Protein AF-A0A7S4UKZ4-F1 (afdb_monomer_lite)

pLDDT: mean 74.47, std 23.02, range [38.25, 98.19]

Sequence (224 aa):
REREKEKEKDREREREGEKKEAERKDRERDRDREREGEKKEAERKDKDRDREGEKERKPRSRSRSRARGRLRLASSSSSSSSSSGRMGKVPTTRILSAVPSQAIVPTAPAATAAAATTTAPGPMPLALPAGGTAGGTIAGTGLPPLGMADARFLEAMKSGDPVSIFCAQHGADYSAEQALRALPVELQCRVLNEGPLRAVNPSAVLMSRIRKVRQVQPGMFYLG

Foldseek 3Di:
DVVVVVVVVVVVVVVVVVVVVVVVVVVVVVVVVVVVVVVVVVVVVVVVVVVVVVVVPPDPPDDDDPDDDDDDDDDDDDDDDDDPDDDDDDDDDDDPDDDDDDDDDDDDDDDDDDDDDDDDDDDDDDDDDDDDDDDDDCPDPDPPPPDDPDVQCVVLVVVVDPLSNLCSVQVADPVLSVLLVPDDPVLNVVLPVVDHQPDPHSNVVSVVSSVVSVVVPPDPPDDD

Radius of gyration: 34.98 Å; chains: 1; bounding box: 77×87×87 Å

Secondary structure (DSSP, 8-state):
-HHHHHHHHHHHHHHHHHHHHHHHHHHHHHHHHHHHHHHHHHHHHHHHHHHHHHHHT--------------------------------------------------------------PPPPPP-------------------------HHHHHHHHHT-HHHHHHHHHT--HHHHHHHHTS-HHHHHHHHHT----SS-HHHHHHHHHHHHHHT--SSS---

Structure (mmCIF, N/CA/C/O backbone):
data_AF-A0A7S4UKZ4-F1
#
_entry.id   AF-A0A7S4UKZ4-F1
#
loop_
_atom_site.group_PDB
_atom_site.id
_atom_site.type_symbol
_atom_site.label_atom_id
_atom_site.label_alt_id
_atom_site.label_comp_id
_atom_site.label_asym_id
_atom_site.label_entity_id
_atom_site.label_seq_id
_atom_site.pdbx_PDB_ins_code
_atom_site.Cartn_x
_atom_site.Cartn_y
_atom_site.Cartn_z
_atom_site.occupancy
_atom_site.B_iso_or_equiv
_atom_site.auth_seq_id
_atom_site.auth_comp_id
_atom_site.auth_asym_id
_atom_site.auth_atom_id
_atom_site.pdbx_PDB_model_num
ATOM 1 N N . ARG A 1 1 ? -18.318 -10.120 52.531 1.00 90.75 1 ARG A N 1
ATOM 2 C CA . ARG A 1 1 ? -19.138 -10.699 51.442 1.00 90.75 1 ARG A CA 1
ATOM 3 C C . ARG A 1 1 ? -19.126 -9.847 50.171 1.00 90.75 1 ARG A C 1
ATOM 5 O O . ARG A 1 1 ? -18.503 -10.291 49.222 1.00 90.75 1 ARG A O 1
ATOM 12 N N . GLU A 1 2 ? -19.717 -8.646 50.096 1.00 92.19 2 GLU A N 1
ATOM 13 C CA . GLU A 1 2 ? -19.691 -7.860 48.832 1.00 92.19 2 GLU A CA 1
ATOM 14 C C . GLU A 1 2 ? -18.278 -7.438 48.404 1.00 92.19 2 GLU A C 1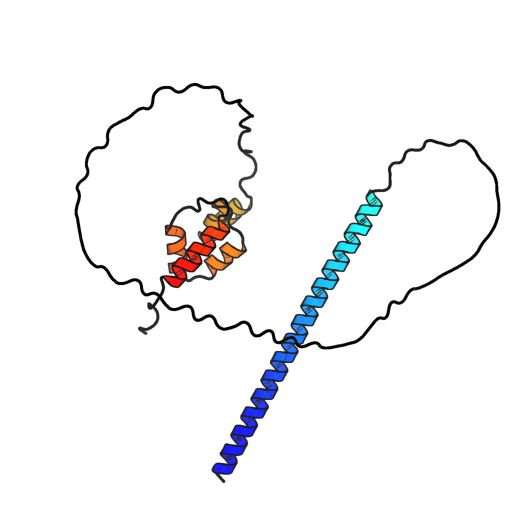
ATOM 16 O O . GLU A 1 2 ? -17.863 -7.714 47.284 1.00 92.19 2 GLU A O 1
ATOM 21 N N . ARG A 1 3 ? -17.481 -6.913 49.341 1.00 93.19 3 ARG A N 1
ATOM 22 C CA . ARG A 1 3 ? -16.074 -6.545 49.100 1.00 93.19 3 ARG A CA 1
ATOM 23 C C . ARG A 1 3 ? -15.172 -7.723 48.696 1.00 93.19 3 ARG A C 1
ATOM 25 O O . ARG A 1 3 ? -14.107 -7.521 48.126 1.00 93.19 3 ARG A O 1
ATOM 32 N N . GLU A 1 4 ? -15.562 -8.955 49.022 1.00 96.31 4 GLU A N 1
ATOM 33 C CA . GLU A 1 4 ? -14.830 -10.159 48.600 1.00 96.31 4 GLU A CA 1
ATOM 34 C C . GLU A 1 4 ? -15.197 -10.548 47.169 1.00 96.31 4 GLU A C 1
ATOM 36 O O . GLU A 1 4 ? -14.299 -10.834 46.384 1.00 96.31 4 GLU A O 1
ATOM 41 N N . LYS A 1 5 ? -16.487 -10.463 46.809 1.00 97.38 5 LYS A N 1
ATOM 42 C CA . LYS A 1 5 ? -16.955 -10.684 45.433 1.00 97.38 5 LYS A CA 1
ATOM 43 C C . LYS A 1 5 ? -16.330 -9.698 44.447 1.00 97.38 5 LYS A C 1
ATOM 45 O O . LYS A 1 5 ? -15.975 -10.081 43.339 1.00 97.38 5 LYS A O 1
ATOM 50 N N . GLU A 1 6 ? -16.172 -8.438 44.846 1.00 96.75 6 GLU A N 1
ATOM 51 C CA . GLU A 1 6 ? -15.524 -7.422 44.009 1.00 96.75 6 GLU A CA 1
ATOM 52 C C . GLU A 1 6 ? -14.042 -7.747 43.763 1.00 96.75 6 GLU A C 1
ATOM 54 O O . GLU A 1 6 ? -13.599 -7.790 42.617 1.00 96.75 6 GLU A O 1
ATOM 59 N N . LYS A 1 7 ? -13.300 -8.107 44.819 1.00 97.94 7 LYS A N 1
ATOM 60 C CA . LYS A 1 7 ? -11.898 -8.542 44.697 1.00 97.94 7 LYS A CA 1
ATOM 61 C C . LYS A 1 7 ? -11.732 -9.791 43.832 1.00 97.94 7 LYS A C 1
ATOM 63 O O . LYS A 1 7 ? -10.719 -9.933 43.154 1.00 97.94 7 LYS A O 1
ATOM 68 N N . GLU A 1 8 ? -12.680 -10.720 43.889 1.00 97.69 8 GLU A N 1
ATOM 69 C CA . GLU A 1 8 ? -12.662 -11.922 43.055 1.00 97.69 8 GLU A CA 1
ATOM 70 C C . GLU A 1 8 ? -12.880 -11.583 41.576 1.00 97.69 8 GLU A C 1
ATOM 72 O O . GLU A 1 8 ? -12.119 -12.045 40.726 1.00 97.69 8 GLU A O 1
ATOM 77 N N . LYS A 1 9 ? -13.835 -10.694 41.282 1.00 97.94 9 LYS A N 1
ATOM 78 C CA . LYS A 1 9 ? -14.111 -10.211 39.925 1.00 97.94 9 LYS A CA 1
ATOM 79 C C . LYS A 1 9 ? -12.919 -9.478 39.306 1.00 97.94 9 LYS A C 1
ATOM 81 O O . LYS A 1 9 ? -12.643 -9.648 38.120 1.00 97.94 9 LYS A O 1
ATOM 86 N N . ASP A 1 10 ? -12.194 -8.687 40.092 1.00 97.25 10 ASP A N 1
ATOM 87 C CA . ASP A 1 10 ? -10.993 -8.003 39.602 1.00 97.25 10 ASP A CA 1
ATOM 88 C C . ASP A 1 10 ? -9.864 -8.988 39.272 1.00 97.25 10 ASP A C 1
ATOM 90 O O . ASP A 1 10 ? -9.244 -8.878 38.215 1.00 97.25 10 ASP A O 1
ATOM 94 N N . ARG A 1 11 ? -9.660 -10.021 40.102 1.00 97.56 11 ARG A N 1
ATOM 95 C CA . ARG A 1 11 ? -8.701 -11.101 39.804 1.00 97.56 11 ARG A CA 1
ATOM 96 C C . ARG A 1 11 ? -9.080 -11.892 38.554 1.00 97.56 11 ARG A C 1
ATOM 98 O O . ARG A 1 11 ? -8.205 -12.346 37.822 1.00 97.56 11 ARG A O 1
ATOM 105 N N . GLU A 1 12 ? -10.372 -12.096 38.312 1.00 98.12 12 GLU A N 1
ATOM 106 C CA . GLU A 1 12 ? -10.855 -12.770 37.105 1.00 98.12 12 GLU A CA 1
ATOM 107 C C . GLU A 1 12 ? -10.553 -11.948 35.846 1.00 98.12 12 GLU A C 1
ATOM 109 O O . GLU A 1 12 ? -10.019 -12.486 34.876 1.00 98.12 12 GLU A O 1
ATOM 114 N N . ARG A 1 13 ? -10.797 -10.631 35.890 1.00 97.31 13 ARG A N 1
ATOM 115 C CA . ARG A 1 13 ? -10.452 -9.709 34.796 1.00 97.31 13 ARG A CA 1
ATOM 116 C C . ARG A 1 13 ? -8.955 -9.686 34.503 1.00 97.31 13 ARG A C 1
ATOM 118 O O . ARG A 1 13 ? -8.574 -9.653 33.336 1.00 97.31 13 ARG A O 1
ATOM 125 N N . GLU A 1 14 ? -8.119 -9.721 35.538 1.00 97.94 14 GLU A N 1
ATOM 126 C CA . GLU A 1 14 ? -6.661 -9.769 35.393 1.00 97.94 14 GLU A CA 1
ATOM 127 C C . GLU A 1 14 ? -6.218 -11.054 34.674 1.00 97.94 14 GLU A C 1
ATOM 129 O O . GLU A 1 14 ? -5.530 -10.983 33.656 1.00 97.94 14 GLU A O 1
ATOM 134 N N . ARG A 1 15 ? -6.725 -12.221 35.101 1.00 97.62 15 ARG A N 1
ATOM 135 C CA . ARG A 1 15 ? -6.461 -13.511 34.433 1.00 97.62 15 ARG A CA 1
ATOM 136 C C . ARG A 1 15 ? -6.943 -13.537 32.983 1.00 97.62 15 ARG A C 1
ATOM 138 O O . ARG A 1 15 ? -6.285 -14.117 32.119 1.00 97.62 15 ARG A O 1
ATOM 145 N N . GLU A 1 16 ? -8.099 -12.940 32.699 1.00 97.75 16 GLU A N 1
ATOM 146 C CA . GLU A 1 16 ? -8.616 -12.842 31.332 1.00 97.75 16 GLU A CA 1
ATOM 147 C C . GLU A 1 16 ? -7.730 -11.935 30.462 1.00 97.75 16 GLU A C 1
ATOM 149 O O . GLU A 1 16 ? -7.466 -12.258 29.300 1.00 97.75 16 GLU A O 1
ATOM 154 N N . GLY A 1 17 ? -7.229 -10.834 31.032 1.00 97.00 17 GLY A N 1
ATOM 155 C CA . GLY A 1 17 ? -6.265 -9.939 30.396 1.00 97.00 17 GLY A CA 1
ATOM 156 C C . GLY A 1 17 ? -4.967 -10.656 30.030 1.00 97.00 17 GLY A C 1
ATOM 157 O O . GLY A 1 17 ? -4.569 -10.637 28.864 1.00 97.00 17 GLY A O 1
ATOM 158 N N . GLU A 1 18 ? -4.367 -11.369 30.985 1.00 98.06 18 GLU A N 1
ATOM 159 C CA . GLU A 1 18 ? -3.149 -12.159 30.765 1.00 98.06 18 GLU A CA 1
ATOM 160 C C . GLU A 1 18 ? -3.348 -13.237 29.691 1.00 98.06 18 GLU A C 1
ATOM 162 O O . GLU A 1 18 ? -2.502 -13.416 28.812 1.00 98.06 18 GLU A O 1
ATOM 167 N N . LYS A 1 19 ? -4.495 -13.932 29.704 1.00 97.81 19 LYS A N 1
ATOM 168 C CA . LYS A 1 19 ? -4.824 -14.946 28.692 1.00 97.81 19 LYS A CA 1
ATOM 169 C C . LYS A 1 19 ? -4.918 -14.340 27.290 1.00 97.81 19 LYS A C 1
ATOM 171 O O . LYS A 1 19 ? -4.373 -14.909 26.344 1.00 97.81 19 LYS A O 1
ATOM 176 N N . LYS A 1 20 ? -5.579 -13.186 27.148 1.00 97.62 20 LYS A N 1
ATOM 177 C CA . LYS A 1 20 ? -5.687 -12.470 25.864 1.00 97.62 20 LYS A CA 1
ATOM 178 C C . LYS A 1 20 ? -4.330 -11.967 25.376 1.00 97.62 20 LYS A C 1
ATOM 180 O O . LYS A 1 20 ? -4.048 -12.032 24.179 1.00 97.62 20 LYS A O 1
ATOM 185 N N . GLU A 1 21 ? -3.480 -11.484 26.278 1.00 98.00 21 GLU A N 1
ATOM 186 C CA . GLU A 1 21 ? -2.122 -11.058 25.936 1.00 98.00 21 GLU A CA 1
ATOM 187 C C . GLU A 1 21 ? -1.260 -12.239 25.469 1.00 98.00 21 GLU A C 1
ATOM 189 O O . GLU A 1 21 ? -0.584 -12.143 24.441 1.00 98.00 21 GLU A O 1
ATOM 194 N N . ALA A 1 22 ? -1.338 -13.378 26.163 1.00 97.50 22 ALA A N 1
ATOM 195 C CA . ALA A 1 22 ? -0.650 -14.602 25.768 1.00 97.50 22 ALA A CA 1
ATOM 196 C C . ALA A 1 22 ? -1.096 -15.086 24.378 1.00 97.50 22 ALA A C 1
ATOM 198 O O . ALA A 1 22 ? -0.251 -15.397 23.540 1.00 97.50 22 ALA A O 1
ATOM 199 N N . GLU A 1 23 ? -2.402 -15.075 24.099 1.00 97.94 23 GLU A N 1
ATOM 200 C CA . GLU A 1 23 ? -2.951 -15.440 22.789 1.00 97.94 23 GLU A CA 1
ATOM 201 C C . GLU A 1 23 ? -2.481 -14.486 21.681 1.00 97.94 23 GLU A C 1
ATOM 203 O O . GLU A 1 23 ? -2.087 -14.922 20.597 1.00 97.94 23 GLU A O 1
ATOM 208 N N . ARG A 1 24 ? -2.461 -13.172 21.946 1.00 96.38 24 ARG A N 1
ATOM 209 C CA . ARG A 1 24 ? -1.940 -12.180 20.995 1.00 96.38 24 ARG A CA 1
ATOM 210 C C . ARG A 1 24 ? -0.470 -12.441 20.666 1.00 96.38 24 ARG A C 1
ATOM 212 O O . ARG A 1 24 ? -0.092 -12.364 19.498 1.00 96.38 24 ARG A O 1
ATOM 219 N N . LYS A 1 25 ? 0.337 -12.753 21.680 1.00 97.88 25 LYS A N 1
ATOM 220 C CA . LYS A 1 25 ? 1.767 -13.038 21.534 1.00 97.88 25 LYS A CA 1
ATOM 221 C C . LYS A 1 25 ? 2.027 -14.328 20.760 1.00 97.88 25 LYS A C 1
ATOM 223 O O . LYS A 1 25 ? 2.991 -14.397 20.002 1.00 97.88 25 LYS A O 1
ATOM 228 N N . ASP A 1 26 ? 1.185 -15.342 20.933 1.00 96.69 26 ASP A N 1
ATOM 229 C CA . ASP A 1 26 ? 1.304 -16.592 20.182 1.00 96.69 26 ASP A CA 1
ATOM 230 C C . ASP A 1 26 ? 0.976 -16.383 18.697 1.00 96.69 26 ASP A C 1
ATOM 232 O O . ASP A 1 26 ? 1.779 -16.723 17.830 1.00 96.69 26 ASP A O 1
ATOM 236 N N . ARG A 1 27 ? -0.110 -15.654 18.403 1.00 96.88 27 ARG A N 1
ATOM 237 C CA . ARG A 1 27 ? -0.452 -15.246 17.028 1.00 96.88 27 ARG A CA 1
ATOM 238 C C . ARG A 1 27 ? 0.648 -14.414 16.362 1.00 96.88 27 ARG A C 1
ATOM 240 O O . ARG A 1 27 ? 0.834 -14.496 15.152 1.00 96.88 27 ARG A O 1
ATOM 247 N N . GLU A 1 28 ? 1.352 -13.575 17.119 1.00 96.38 28 GLU A N 1
ATOM 248 C CA . GLU A 1 28 ? 2.490 -12.803 16.606 1.00 96.38 28 GLU A CA 1
ATOM 249 C C . GLU A 1 28 ? 3.670 -13.713 16.238 1.00 96.38 28 GLU A C 1
ATOM 251 O O . GLU A 1 28 ? 4.213 -13.589 15.141 1.00 96.38 28 GLU A O 1
ATOM 256 N N . ARG A 1 29 ? 3.994 -14.699 17.086 1.00 97.25 29 ARG A N 1
ATOM 257 C CA . ARG A 1 29 ? 5.027 -15.706 16.786 1.00 97.25 29 ARG A CA 1
ATOM 258 C C . ARG A 1 29 ? 4.701 -16.530 15.545 1.00 97.25 29 ARG A C 1
ATOM 260 O O . ARG A 1 29 ? 5.617 -16.867 14.801 1.00 97.25 29 ARG A O 1
ATOM 267 N N . ASP A 1 30 ? 3.433 -16.864 15.322 1.00 94.88 30 ASP A N 1
ATOM 268 C CA . ASP A 1 30 ? 3.018 -17.597 14.122 1.00 94.88 30 ASP A CA 1
ATOM 269 C C . ASP A 1 30 ? 3.240 -16.782 12.847 1.00 94.88 30 ASP A C 1
ATOM 271 O O . ASP A 1 30 ? 3.844 -17.283 11.899 1.00 94.88 30 ASP A O 1
ATOM 275 N N . ARG A 1 31 ? 2.877 -15.495 12.852 1.00 94.81 31 ARG A N 1
ATOM 276 C CA . ARG A 1 31 ? 3.146 -14.593 11.717 1.00 94.81 31 ARG A CA 1
ATOM 277 C C . ARG A 1 31 ? 4.638 -14.435 11.436 1.00 94.81 31 ARG A C 1
ATOM 279 O O . ARG A 1 31 ? 5.044 -14.364 10.277 1.00 94.81 31 ARG A O 1
ATOM 286 N N . ASP A 1 32 ? 5.464 -14.386 12.480 1.00 94.12 32 ASP A N 1
ATOM 287 C CA . ASP A 1 32 ? 6.918 -14.322 12.318 1.00 94.12 32 ASP A CA 1
ATOM 288 C C . ASP A 1 32 ? 7.470 -15.607 11.681 1.00 94.12 32 ASP A C 1
ATOM 290 O O . ASP A 1 32 ? 8.315 -15.535 10.785 1.00 94.12 32 ASP A O 1
ATOM 294 N N . ARG A 1 33 ? 6.956 -16.783 12.074 1.00 97.38 33 ARG A N 1
ATOM 295 C CA . ARG A 1 33 ? 7.315 -18.069 11.447 1.00 97.38 33 ARG A CA 1
ATOM 296 C C . ARG A 1 33 ? 6.918 -18.115 9.973 1.00 97.38 33 ARG A C 1
ATOM 298 O O . ARG A 1 33 ? 7.715 -18.587 9.164 1.00 97.38 33 ARG A O 1
ATOM 305 N N . GLU A 1 34 ? 5.732 -17.621 9.622 1.00 96.75 34 GLU A N 1
ATOM 306 C CA . GLU A 1 34 ? 5.274 -17.534 8.228 1.00 96.75 34 GLU A CA 1
ATOM 307 C C . GLU A 1 34 ? 6.201 -16.639 7.398 1.00 96.75 34 GLU A C 1
ATOM 309 O O . GLU A 1 34 ? 6.725 -17.079 6.374 1.00 96.75 34 GLU A O 1
ATOM 314 N N . ARG A 1 35 ? 6.513 -15.432 7.890 1.00 96.31 35 ARG A N 1
ATOM 315 C CA . ARG A 1 35 ? 7.427 -14.497 7.214 1.00 96.31 35 ARG A CA 1
ATOM 316 C C . ARG A 1 35 ? 8.829 -15.088 7.025 1.00 96.31 35 ARG A C 1
ATOM 318 O O . ARG A 1 35 ? 9.452 -14.894 5.979 1.00 96.31 35 ARG A O 1
ATOM 325 N N . GLU A 1 36 ? 9.353 -15.804 8.020 1.00 97.19 36 GLU A N 1
ATOM 326 C CA . GLU A 1 36 ? 10.627 -16.519 7.877 1.00 97.19 36 GLU A CA 1
ATOM 327 C C . GLU A 1 36 ? 10.552 -17.666 6.860 1.00 97.19 36 GLU A C 1
ATOM 329 O O . GLU A 1 36 ? 11.528 -17.911 6.145 1.00 97.19 36 GLU A O 1
ATOM 334 N N . GLY A 1 37 ? 9.419 -18.370 6.800 1.00 96.94 37 GLY A N 1
ATOM 335 C CA . GLY A 1 37 ? 9.150 -19.422 5.822 1.00 96.94 37 GLY A CA 1
ATOM 336 C C . GLY A 1 37 ? 9.184 -18.888 4.392 1.00 96.94 37 GLY A C 1
ATOM 337 O O . GLY A 1 37 ? 9.953 -19.394 3.573 1.00 96.94 37 GLY A O 1
ATOM 338 N N . GLU A 1 38 ? 8.446 -17.810 4.126 1.00 97.12 38 GLU A N 1
ATOM 339 C CA . GLU A 1 38 ? 8.417 -17.134 2.823 1.00 97.12 38 GLU A CA 1
ATOM 340 C C . GLU A 1 38 ? 9.807 -16.642 2.405 1.00 97.12 38 GLU A C 1
ATOM 342 O O . GLU A 1 38 ? 10.238 -16.858 1.270 1.00 97.12 38 GLU A O 1
ATOM 347 N N . LYS A 1 39 ? 10.561 -16.038 3.335 1.00 97.06 39 LYS A N 1
ATOM 348 C CA . LYS A 1 39 ? 11.931 -15.579 3.069 1.00 97.06 39 LYS A CA 1
ATOM 349 C C . LYS A 1 39 ? 12.854 -16.734 2.673 1.00 97.06 39 LYS A C 1
ATOM 351 O O . LYS A 1 39 ? 13.635 -16.601 1.732 1.00 97.06 39 LYS A O 1
ATOM 356 N N . LYS A 1 40 ? 12.767 -17.870 3.372 1.00 97.44 40 LYS A N 1
ATOM 357 C CA . LYS A 1 40 ? 13.552 -19.073 3.050 1.00 97.44 40 LYS A CA 1
ATOM 358 C C . LYS A 1 40 ? 13.142 -19.678 1.708 1.00 97.44 40 LYS A C 1
ATOM 360 O O . LYS A 1 40 ? 14.002 -20.189 0.996 1.00 97.44 40 LYS A O 1
ATOM 365 N N . GLU A 1 41 ? 11.859 -19.638 1.355 1.00 97.88 41 GLU A N 1
ATOM 366 C CA . GLU A 1 41 ? 11.381 -20.104 0.050 1.00 97.88 41 GLU A CA 1
ATOM 367 C C . GLU A 1 41 ? 11.894 -19.216 -1.090 1.00 97.88 41 GLU A C 1
ATOM 369 O O . GLU A 1 41 ? 12.377 -19.737 -2.096 1.00 97.88 41 GLU A O 1
ATOM 374 N N . ALA A 1 42 ? 11.861 -17.892 -0.916 1.00 95.56 42 ALA A N 1
ATOM 375 C CA . ALA A 1 42 ? 12.429 -16.950 -1.876 1.00 95.56 42 ALA A CA 1
ATOM 376 C C . ALA A 1 42 ? 13.933 -17.199 -2.088 1.00 95.56 42 ALA A C 1
ATOM 378 O O . ALA A 1 42 ? 14.379 -17.331 -3.225 1.00 95.56 42 ALA A O 1
ATOM 379 N N . GLU A 1 43 ? 14.696 -17.385 -1.005 1.00 97.25 43 GLU A N 1
ATOM 380 C CA . GLU A 1 43 ? 16.131 -17.692 -1.087 1.00 97.25 43 GLU A CA 1
ATOM 381 C C . GLU A 1 43 ? 16.408 -19.025 -1.810 1.00 97.25 43 GLU A C 1
ATOM 383 O O . GLU A 1 43 ? 17.388 -19.146 -2.546 1.00 97.25 43 GLU A O 1
ATOM 388 N N . ARG A 1 44 ? 15.549 -20.040 -1.629 1.00 95.88 44 ARG A N 1
ATOM 389 C CA . ARG A 1 44 ? 15.647 -21.303 -2.382 1.00 95.88 44 ARG A CA 1
ATOM 390 C C . ARG A 1 44 ? 15.392 -21.088 -3.874 1.00 95.88 44 ARG A C 1
ATOM 392 O O . ARG A 1 44 ? 16.184 -21.567 -4.679 1.00 95.88 44 ARG A O 1
ATOM 399 N N . LYS A 1 45 ? 14.347 -20.334 -4.234 1.00 95.56 45 LYS A N 1
ATOM 400 C CA . LYS A 1 45 ? 14.018 -20.021 -5.636 1.00 95.56 45 LYS A CA 1
ATOM 401 C C . LYS A 1 45 ? 15.146 -19.270 -6.340 1.00 95.56 45 LYS A C 1
ATOM 403 O O . LYS A 1 45 ? 15.440 -19.571 -7.494 1.00 95.56 45 LYS A O 1
ATOM 408 N N . ASP A 1 46 ? 15.794 -18.331 -5.657 1.00 92.69 46 ASP A N 1
ATOM 409 C CA . ASP A 1 46 ? 16.923 -17.598 -6.236 1.00 92.69 46 ASP A CA 1
ATOM 410 C C . ASP A 1 46 ? 18.143 -18.509 -6.455 1.00 92.69 46 ASP A C 1
ATOM 412 O O . ASP A 1 46 ? 18.723 -18.499 -7.540 1.00 92.69 46 ASP A O 1
ATOM 416 N N . LYS A 1 47 ? 18.461 -19.398 -5.502 1.00 94.12 47 LYS A N 1
ATOM 417 C CA . LYS A 1 47 ? 19.525 -20.408 -5.682 1.00 94.12 47 LYS A CA 1
ATOM 418 C C . LYS A 1 47 ? 19.251 -21.366 -6.844 1.00 94.12 47 LYS A C 1
ATOM 420 O O . LYS A 1 47 ? 20.188 -21.778 -7.529 1.00 94.12 47 LYS A O 1
ATOM 425 N N . ASP A 1 48 ? 17.990 -21.730 -7.071 1.00 91.12 48 ASP A N 1
ATOM 426 C CA . ASP A 1 48 ? 17.612 -22.596 -8.191 1.00 91.12 48 ASP A CA 1
ATOM 427 C C . ASP A 1 48 ? 17.792 -21.885 -9.543 1.00 91.12 48 ASP A C 1
ATOM 429 O O . ASP A 1 48 ? 18.326 -22.488 -10.478 1.00 91.12 48 ASP A O 1
ATOM 433 N N . ARG A 1 49 ? 17.459 -20.588 -9.635 1.00 89.75 49 ARG A N 1
ATOM 434 C CA . ARG A 1 49 ? 17.708 -19.771 -10.840 1.00 89.75 49 ARG A CA 1
ATOM 435 C C . ARG A 1 49 ? 19.192 -19.678 -11.183 1.00 89.75 49 ARG A C 1
ATOM 437 O O . ARG A 1 49 ? 19.556 -19.849 -12.347 1.00 89.75 49 ARG A O 1
ATOM 444 N N . ASP A 1 50 ? 20.049 -19.462 -10.187 1.00 84.62 50 ASP A N 1
ATOM 445 C CA . ASP A 1 50 ? 21.501 -19.409 -10.398 1.00 84.62 50 ASP A CA 1
ATOM 446 C C . ASP A 1 50 ? 22.035 -20.744 -10.941 1.00 84.62 50 ASP A C 1
ATOM 448 O O . ASP A 1 50 ? 22.832 -20.782 -11.885 1.00 84.62 50 ASP A O 1
ATOM 452 N N . ARG A 1 51 ? 21.531 -21.865 -10.405 1.00 88.19 51 ARG A N 1
ATOM 453 C CA . ARG A 1 51 ? 21.918 -23.213 -10.840 1.00 88.19 51 ARG A CA 1
ATOM 454 C C . ARG A 1 51 ? 21.474 -23.532 -12.270 1.00 88.19 51 ARG A C 1
ATOM 456 O O . ARG A 1 51 ? 22.143 -24.310 -12.956 1.00 88.19 51 ARG A O 1
ATOM 463 N N . GLU A 1 52 ? 20.349 -22.986 -12.723 1.00 83.00 52 GLU A N 1
ATOM 464 C CA . GLU A 1 52 ? 19.895 -23.124 -14.111 1.00 83.00 52 GLU A CA 1
ATOM 465 C C . GLU A 1 52 ? 20.701 -22.239 -15.069 1.00 83.00 52 GLU A C 1
ATOM 467 O O . GLU A 1 52 ? 21.137 -22.726 -16.117 1.00 83.00 52 GLU A O 1
ATOM 472 N N . GLY A 1 53 ? 21.011 -21.000 -14.672 1.00 80.62 53 GLY A N 1
ATOM 473 C CA . GLY A 1 53 ? 21.835 -20.083 -15.462 1.00 80.62 53 GLY A CA 1
ATOM 474 C C . GLY A 1 53 ? 23.239 -20.624 -15.767 1.00 80.62 53 GLY A C 1
ATOM 475 O O . GLY A 1 53 ? 23.760 -20.425 -16.868 1.00 80.62 53 GLY A O 1
ATOM 476 N N . GLU A 1 54 ? 23.853 -21.373 -14.845 1.00 75.25 54 GLU A N 1
ATOM 477 C CA . GLU A 1 54 ? 25.150 -22.023 -15.095 1.00 75.25 54 GLU A CA 1
ATOM 478 C C . GLU A 1 54 ? 25.082 -23.169 -16.115 1.00 75.25 54 GLU A C 1
ATOM 480 O O . GLU A 1 54 ? 26.024 -23.363 -16.888 1.00 75.25 54 GLU A O 1
ATOM 485 N N . LYS A 1 55 ? 23.976 -23.927 -16.164 1.00 76.38 55 LYS A N 1
ATOM 486 C CA . LYS A 1 55 ? 23.824 -25.030 -17.132 1.00 76.38 55 LYS A CA 1
ATOM 487 C C . LYS A 1 55 ? 23.729 -24.512 -18.564 1.00 76.38 55 LYS A C 1
ATOM 489 O O . LYS A 1 55 ? 24.247 -25.160 -19.476 1.00 76.38 55 LYS A O 1
ATOM 494 N N . GLU A 1 56 ? 23.093 -23.359 -18.751 1.00 74.19 56 GLU A N 1
ATOM 495 C CA . GLU A 1 56 ? 22.942 -22.719 -20.059 1.00 74.19 56 GLU A CA 1
ATOM 496 C C . GLU A 1 56 ? 24.237 -22.029 -20.514 1.00 74.19 56 GLU A C 1
ATOM 498 O O . GLU A 1 56 ? 24.579 -22.042 -21.696 1.00 74.19 56 GLU A O 1
ATOM 503 N N . ARG A 1 57 ? 25.052 -21.551 -19.563 1.00 66.81 57 ARG A N 1
ATOM 504 C CA . ARG A 1 57 ? 26.402 -21.019 -19.811 1.00 66.81 57 ARG A CA 1
ATOM 505 C C . ARG A 1 57 ? 27.468 -22.087 -20.053 1.00 66.81 57 ARG A C 1
ATOM 507 O O . ARG A 1 57 ? 28.657 -21.767 -19.991 1.00 66.81 57 ARG A O 1
ATOM 514 N N . LYS A 1 58 ? 27.097 -23.333 -20.386 1.00 62.25 58 LYS A N 1
ATOM 515 C CA . LYS A 1 58 ? 28.073 -24.295 -20.913 1.00 62.25 58 LYS A CA 1
ATOM 516 C C . LYS A 1 58 ? 28.791 -23.637 -22.092 1.00 62.25 58 LYS A C 1
ATOM 518 O O . LYS A 1 58 ? 28.148 -23.326 -23.099 1.00 62.25 58 LYS A O 1
ATOM 523 N N . PRO A 1 59 ? 30.109 -23.404 -21.989 1.00 54.09 59 PRO A N 1
ATOM 524 C CA . PRO A 1 59 ? 30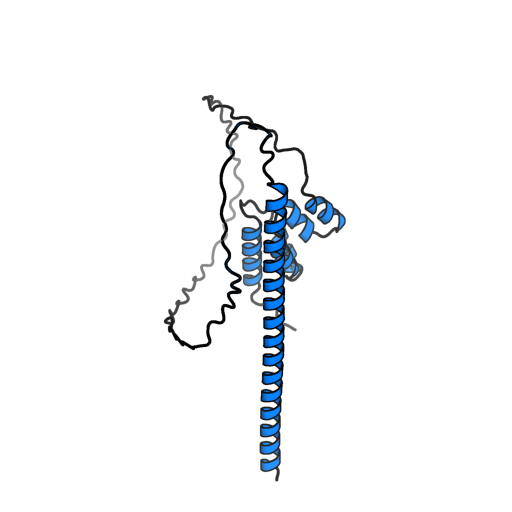.826 -22.739 -23.044 1.00 54.09 59 PRO A CA 1
ATOM 525 C C . PRO A 1 59 ? 30.711 -23.627 -24.272 1.00 54.09 59 PRO A C 1
ATOM 527 O O . PRO A 1 59 ? 31.138 -24.782 -24.291 1.00 54.09 59 PRO A O 1
ATOM 530 N N . ARG A 1 60 ? 30.156 -23.057 -25.336 1.00 54.94 60 ARG A N 1
ATOM 531 C CA . ARG A 1 60 ? 30.322 -23.539 -26.703 1.00 54.94 60 ARG A CA 1
ATOM 532 C C . ARG A 1 60 ? 31.787 -23.295 -27.122 1.00 54.94 60 ARG A C 1
ATOM 534 O O . ARG A 1 60 ? 32.056 -22.712 -28.164 1.00 54.94 60 ARG A O 1
ATOM 541 N N . SER A 1 61 ? 32.750 -23.692 -26.284 1.00 52.38 61 SER A N 1
ATOM 542 C CA . SER A 1 61 ? 34.148 -23.894 -26.644 1.00 52.38 61 SER A CA 1
ATOM 543 C C . SER A 1 61 ? 34.199 -25.266 -27.318 1.00 52.38 61 SER A C 1
ATOM 545 O O . SER A 1 61 ? 34.316 -26.319 -26.708 1.00 52.38 61 SER A O 1
ATOM 547 N N . ARG A 1 62 ? 33.842 -25.316 -28.597 1.00 49.50 62 ARG A N 1
ATOM 548 C CA . ARG A 1 62 ? 34.800 -25.072 -29.675 1.00 49.50 62 ARG A CA 1
ATOM 549 C C . ARG A 1 62 ? 35.926 -26.094 -29.575 1.00 49.50 62 ARG A C 1
ATOM 551 O O . ARG A 1 62 ? 37.012 -25.847 -29.069 1.00 49.50 62 ARG A O 1
ATOM 558 N N . SER A 1 63 ? 35.597 -27.260 -30.106 1.00 48.94 63 SER A N 1
ATOM 559 C CA . SER A 1 63 ? 36.488 -28.291 -30.607 1.00 48.94 63 SER A CA 1
ATOM 560 C C . SER A 1 63 ? 37.645 -27.676 -31.410 1.00 48.94 63 SER A C 1
ATOM 562 O O . SER A 1 63 ? 37.497 -27.374 -32.590 1.00 48.94 63 SER A O 1
ATOM 564 N N . ARG A 1 64 ? 38.788 -27.447 -30.764 1.00 53.53 64 ARG A N 1
ATOM 565 C CA . ARG A 1 64 ? 40.124 -27.219 -31.351 1.00 53.53 64 ARG A CA 1
ATOM 566 C C . ARG A 1 64 ? 41.071 -27.131 -30.153 1.00 53.53 64 ARG A C 1
ATOM 568 O O . ARG A 1 64 ? 41.194 -26.081 -29.551 1.00 53.53 64 ARG A O 1
ATOM 575 N N . SER A 1 65 ? 41.629 -28.229 -29.666 1.00 43.09 65 SER A N 1
ATOM 576 C CA . SER A 1 65 ? 42.843 -28.785 -30.255 1.00 43.09 65 SER A CA 1
ATOM 577 C C . SER A 1 65 ? 43.059 -30.226 -29.777 1.00 43.09 65 SER A C 1
ATOM 579 O O . SER A 1 65 ? 43.517 -30.501 -28.673 1.00 43.09 65 SER A O 1
ATOM 581 N N . ARG A 1 66 ? 42.792 -31.183 -30.668 1.00 52.12 66 ARG A N 1
ATOM 582 C CA . ARG A 1 66 ? 43.509 -32.458 -30.652 1.00 52.12 66 ARG A CA 1
ATOM 583 C C . ARG A 1 66 ? 44.934 -32.173 -31.120 1.00 52.12 66 ARG A C 1
ATOM 585 O O . ARG A 1 66 ? 45.131 -32.041 -32.320 1.00 52.12 66 ARG A O 1
ATOM 592 N N . ALA A 1 67 ? 45.893 -32.071 -30.204 1.00 50.66 67 ALA A N 1
ATOM 593 C CA . ALA A 1 67 ? 47.289 -32.421 -30.472 1.00 50.66 67 ALA A CA 1
ATOM 594 C C . ALA A 1 67 ? 48.143 -32.379 -29.191 1.00 50.66 67 ALA A C 1
ATOM 596 O O . ALA A 1 67 ? 48.589 -31.319 -28.774 1.00 50.66 67 ALA A O 1
ATOM 597 N N . ARG A 1 68 ? 48.477 -33.590 -28.725 1.00 50.09 68 ARG A N 1
ATOM 598 C CA . ARG A 1 68 ? 49.752 -34.009 -28.107 1.00 50.09 68 ARG A CA 1
ATOM 599 C C . ARG A 1 68 ? 49.929 -33.923 -26.581 1.00 50.09 68 ARG A C 1
ATOM 601 O O . ARG A 1 68 ? 49.722 -32.897 -25.956 1.00 50.09 68 ARG A O 1
ATOM 608 N N . GLY A 1 69 ? 50.441 -35.050 -26.065 1.00 40.25 69 GLY A N 1
ATOM 609 C CA . GLY A 1 69 ? 50.952 -35.297 -24.709 1.00 40.25 69 GLY A CA 1
ATOM 610 C C . GLY A 1 69 ? 49.899 -35.978 -23.840 1.00 40.25 69 GLY A C 1
ATOM 611 O O . GLY A 1 69 ? 49.062 -35.304 -23.269 1.00 40.25 69 GLY A O 1
ATOM 612 N N . ARG A 1 70 ? 49.721 -37.304 -23.802 1.00 49.91 70 ARG A N 1
ATOM 613 C CA . ARG A 1 70 ? 50.656 -38.419 -23.552 1.00 49.91 70 ARG A CA 1
ATOM 614 C C . ARG A 1 70 ? 51.537 -38.196 -22.314 1.00 49.91 70 ARG A C 1
ATOM 616 O O . ARG A 1 70 ? 52.413 -37.343 -22.357 1.00 49.91 70 ARG A O 1
ATOM 623 N N . LEU A 1 71 ? 51.367 -39.122 -21.352 1.00 49.19 71 LEU A N 1
ATOM 624 C CA . LEU A 1 71 ? 52.211 -39.431 -20.178 1.00 49.19 71 LEU A CA 1
ATOM 625 C C . LEU A 1 71 ? 51.921 -38.499 -18.981 1.00 49.19 71 LEU A C 1
ATOM 627 O O . LEU A 1 71 ? 51.878 -37.299 -19.167 1.00 49.19 71 LEU A O 1
ATOM 631 N N . ARG A 1 72 ? 51.683 -38.919 -17.731 1.00 41.50 72 ARG A N 1
ATOM 632 C CA . ARG A 1 72 ? 52.008 -40.110 -16.920 1.00 41.50 72 ARG A CA 1
ATOM 633 C C . ARG A 1 72 ? 51.078 -40.070 -15.682 1.00 41.50 72 ARG A C 1
ATOM 635 O O . ARG A 1 72 ? 50.722 -38.986 -15.249 1.00 41.50 72 ARG A O 1
ATOM 642 N N . LEU A 1 73 ? 50.493 -41.203 -15.288 1.00 49.50 73 LEU A N 1
ATOM 643 C CA . LEU A 1 73 ? 50.756 -41.954 -14.043 1.00 49.50 73 LEU A CA 1
ATOM 644 C C . LEU A 1 73 ? 50.459 -41.241 -12.707 1.00 49.50 73 LEU A C 1
ATOM 646 O O . LEU A 1 73 ? 50.882 -40.117 -12.483 1.00 49.50 73 LEU A O 1
ATOM 650 N N . ALA A 1 74 ? 49.894 -42.055 -11.806 1.00 42.00 74 ALA A N 1
ATOM 651 C CA . ALA A 1 74 ? 49.970 -41.996 -10.343 1.00 42.00 74 ALA A CA 1
ATOM 652 C C . ALA A 1 74 ? 48.841 -41.264 -9.582 1.00 42.00 74 ALA A C 1
ATOM 654 O O . ALA A 1 74 ? 48.855 -40.060 -9.372 1.00 42.00 74 ALA A O 1
ATOM 655 N N . SER A 1 75 ? 47.878 -42.081 -9.134 1.00 47.97 75 SER A N 1
ATOM 656 C CA . SER A 1 75 ? 47.516 -42.296 -7.718 1.00 47.97 75 SER A CA 1
ATOM 657 C C . SER A 1 75 ? 47.511 -41.111 -6.745 1.00 47.97 75 SER A C 1
ATOM 659 O O . SER A 1 75 ? 48.566 -40.585 -6.405 1.00 47.97 75 SER A O 1
ATOM 661 N N . SER A 1 76 ? 46.342 -40.848 -6.153 1.00 43.12 76 SER A N 1
ATOM 662 C CA . SER A 1 76 ? 46.080 -40.692 -4.698 1.00 43.12 76 SER A CA 1
ATOM 663 C C . SER A 1 76 ? 44.685 -40.057 -4.545 1.00 43.12 76 SER A C 1
ATOM 665 O O . SER A 1 76 ? 44.398 -39.037 -5.154 1.00 43.12 76 SER A O 1
ATOM 667 N N . SER A 1 77 ? 43.666 -40.773 -4.060 1.00 47.41 77 SER A N 1
ATOM 668 C CA . SER A 1 77 ? 43.302 -40.978 -2.645 1.00 47.41 77 SER A CA 1
ATOM 669 C C . SER A 1 77 ? 43.040 -39.681 -1.868 1.00 47.41 77 SER A C 1
ATOM 671 O O . SER A 1 77 ? 43.866 -38.778 -1.902 1.00 47.41 77 SER A O 1
ATOM 673 N N . SER A 1 78 ? 41.967 -39.692 -1.061 1.00 44.69 78 SER A N 1
ATOM 674 C CA . SER A 1 78 ? 41.516 -38.674 -0.086 1.00 44.69 78 SER A CA 1
ATOM 675 C C . SER A 1 78 ? 40.678 -37.523 -0.662 1.00 44.69 78 SER A C 1
ATOM 677 O O . SER A 1 78 ? 40.967 -37.007 -1.728 1.00 44.69 78 SER A O 1
ATOM 679 N N . SER A 1 79 ? 39.604 -37.052 -0.039 1.00 38.25 79 SER A N 1
ATOM 680 C CA . SER A 1 79 ? 38.845 -37.513 1.124 1.00 38.25 79 SER A CA 1
ATOM 681 C C . SER A 1 79 ? 37.541 -36.721 1.148 1.00 38.25 79 SER A C 1
ATOM 683 O O . SER A 1 79 ? 37.516 -35.527 0.861 1.00 38.25 79 SER A O 1
ATOM 685 N N . SER A 1 80 ? 36.470 -37.402 1.523 1.00 50.66 80 SER A N 1
ATOM 686 C CA . SER A 1 80 ? 35.199 -36.840 1.949 1.00 50.66 80 SER A CA 1
ATOM 687 C C . SER A 1 80 ? 35.378 -35.948 3.179 1.00 50.66 80 SER A C 1
ATOM 689 O O . SER A 1 80 ? 35.874 -36.417 4.202 1.00 50.66 80 SER A O 1
ATOM 691 N N . SER A 1 81 ? 34.901 -34.707 3.127 1.00 44.81 81 SER A N 1
ATOM 692 C CA . SER A 1 81 ? 34.645 -33.915 4.330 1.00 44.81 81 SER A CA 1
ATOM 693 C C . SER A 1 81 ? 33.355 -33.112 4.177 1.00 44.81 81 SER A C 1
ATOM 695 O O . SER A 1 81 ? 33.278 -32.032 3.602 1.00 44.81 81 SER A O 1
ATOM 697 N N . SER A 1 82 ? 32.300 -33.701 4.724 1.00 49.25 82 SER A N 1
ATOM 698 C CA . SER A 1 82 ? 31.085 -33.033 5.164 1.00 49.25 82 SER A CA 1
ATOM 699 C C . SER A 1 82 ? 31.427 -32.002 6.246 1.00 49.25 82 SER A C 1
ATOM 701 O O . SER A 1 82 ? 31.777 -32.384 7.362 1.00 49.25 82 SER A O 1
ATOM 703 N N . SER A 1 83 ? 31.307 -30.706 5.951 1.00 44.69 83 SER A N 1
ATOM 704 C CA . SER A 1 83 ? 31.421 -29.648 6.961 1.00 44.69 83 SER A CA 1
ATOM 705 C C . SER A 1 83 ? 30.035 -29.197 7.425 1.00 44.69 83 SER A C 1
ATOM 707 O O . SER A 1 83 ? 29.432 -28.259 6.903 1.00 44.69 83 SER A O 1
ATOM 709 N N . SER A 1 84 ? 29.535 -29.896 8.438 1.00 49.91 84 SER A N 1
ATOM 710 C CA . SER A 1 84 ? 28.455 -29.462 9.316 1.00 49.91 84 SER A CA 1
ATOM 711 C C . SER A 1 84 ? 28.906 -28.254 10.149 1.00 49.91 84 SER A C 1
ATOM 713 O O . SER A 1 84 ? 29.563 -28.406 11.178 1.00 49.91 84 SER A O 1
ATOM 715 N N . GLY A 1 85 ? 28.551 -27.049 9.707 1.00 39.78 85 GLY A N 1
ATOM 716 C CA . GLY A 1 85 ? 28.779 -25.802 10.437 1.00 39.78 85 GLY A CA 1
ATOM 717 C C . GLY A 1 85 ? 27.667 -25.513 11.443 1.00 39.78 85 GLY A C 1
ATOM 718 O O . GLY A 1 85 ? 26.758 -24.739 11.166 1.00 39.78 85 GLY A O 1
ATOM 719 N N . ARG A 1 86 ? 27.749 -26.139 12.620 1.00 51.94 86 ARG A N 1
ATOM 720 C CA . ARG A 1 86 ? 27.109 -25.671 13.859 1.00 51.94 86 ARG A CA 1
ATOM 721 C C . ARG A 1 86 ? 27.967 -24.544 14.450 1.00 51.94 86 ARG A C 1
ATOM 723 O O . ARG A 1 86 ? 29.031 -24.834 14.975 1.00 51.94 86 ARG A O 1
ATOM 730 N N . MET A 1 87 ? 27.478 -23.310 14.452 1.00 51.56 87 MET A N 1
ATOM 731 C CA . MET A 1 87 ? 27.836 -22.235 15.396 1.00 51.56 87 MET A CA 1
ATOM 732 C C . MET A 1 87 ? 26.609 -21.319 15.455 1.00 51.56 87 MET A C 1
ATOM 734 O O . MET A 1 87 ? 25.973 -21.101 14.436 1.00 51.56 87 MET A O 1
ATOM 738 N N . GLY A 1 88 ? 26.133 -20.768 16.555 1.00 45.53 88 GLY A N 1
ATOM 739 C CA . GLY A 1 88 ? 26.535 -20.726 17.947 1.00 45.53 88 GLY A CA 1
ATOM 740 C C . GLY A 1 88 ? 25.440 -19.889 18.616 1.00 45.53 88 GLY A C 1
ATOM 741 O O . GLY A 1 88 ? 24.900 -18.960 18.018 1.00 45.53 88 GLY A O 1
ATOM 742 N N . LYS A 1 89 ? 25.020 -20.287 19.810 1.00 45.31 89 LYS A N 1
ATOM 743 C CA . LYS A 1 89 ? 24.061 -19.538 20.624 1.00 45.31 89 LYS A CA 1
ATOM 744 C C . LYS A 1 89 ? 24.741 -18.296 21.232 1.00 45.31 89 LYS A C 1
ATOM 746 O O . LYS A 1 89 ? 25.926 -18.377 21.536 1.00 45.31 89 LYS A O 1
ATOM 751 N N . VAL A 1 90 ? 23.900 -17.285 21.519 1.00 43.84 90 VAL A N 1
ATOM 752 C CA . VAL A 1 90 ? 23.975 -16.177 22.520 1.00 43.84 90 VAL A CA 1
ATOM 753 C C . VAL A 1 90 ? 24.999 -15.036 22.322 1.00 43.84 90 VAL A C 1
ATOM 755 O O . VAL A 1 90 ? 25.993 -15.258 21.641 1.00 43.84 90 VAL A O 1
ATOM 758 N N . PRO A 1 91 ? 24.834 -13.835 22.950 1.00 52.75 91 PRO A N 1
ATOM 759 C CA . PRO A 1 91 ? 23.720 -13.294 23.756 1.00 52.75 91 PRO A CA 1
ATOM 760 C C . PRO A 1 91 ? 23.196 -11.896 23.328 1.00 52.75 91 PRO A C 1
ATOM 762 O O . PRO A 1 91 ? 23.854 -11.111 22.658 1.00 52.75 91 PRO A O 1
ATOM 765 N N . THR A 1 92 ? 21.999 -11.582 23.825 1.00 52.94 92 THR A N 1
ATOM 766 C CA . THR A 1 92 ? 21.573 -10.306 24.425 1.00 52.94 92 THR A CA 1
ATOM 767 C C . THR A 1 92 ? 22.617 -9.180 24.519 1.00 52.94 92 THR A C 1
ATOM 769 O O . THR A 1 92 ? 23.510 -9.239 25.361 1.00 52.94 92 THR A O 1
ATOM 772 N N . THR A 1 93 ? 22.367 -8.064 23.832 1.00 47.97 93 THR A N 1
ATOM 773 C CA . THR A 1 93 ? 22.779 -6.726 24.287 1.00 47.97 93 THR A CA 1
ATOM 774 C C . THR A 1 93 ? 21.655 -5.718 24.061 1.00 47.97 93 THR A C 1
ATOM 776 O O . THR A 1 93 ? 21.320 -5.328 22.946 1.00 47.97 93 THR A O 1
ATOM 779 N N . ARG A 1 94 ? 21.069 -5.291 25.185 1.00 47.44 94 ARG A N 1
ATOM 780 C CA . ARG A 1 94 ? 20.392 -4.002 25.337 1.00 47.44 94 ARG A CA 1
ATOM 781 C C . ARG A 1 94 ? 21.369 -2.897 24.937 1.00 47.44 94 ARG A C 1
ATOM 783 O O . ARG A 1 94 ? 22.402 -2.763 25.584 1.00 47.44 94 ARG A O 1
ATOM 790 N N . ILE A 1 95 ? 20.979 -2.036 24.006 1.00 48.03 95 ILE A N 1
ATOM 791 C CA . ILE A 1 95 ? 21.396 -0.633 24.038 1.00 48.03 95 ILE A CA 1
ATOM 792 C C . ILE A 1 95 ? 20.122 0.203 23.983 1.00 48.03 95 ILE A C 1
ATOM 794 O O . ILE A 1 95 ? 19.516 0.409 22.935 1.00 48.03 95 ILE A O 1
ATOM 798 N N . LEU A 1 96 ? 19.706 0.644 25.168 1.00 45.12 96 LEU A N 1
ATOM 799 C CA . LEU A 1 96 ? 18.850 1.805 25.338 1.00 45.12 96 LEU A CA 1
ATOM 800 C C . LEU A 1 96 ? 19.682 3.011 24.886 1.00 45.12 96 LEU A C 1
ATOM 802 O O . LEU A 1 96 ? 20.530 3.480 25.639 1.00 45.12 96 LEU A O 1
ATOM 806 N N . SER A 1 97 ? 19.480 3.487 23.658 1.00 45.72 97 SER A N 1
ATOM 807 C CA . SER A 1 97 ? 19.882 4.849 23.308 1.00 45.72 97 SER A CA 1
ATOM 808 C C . SER A 1 97 ? 18.640 5.723 23.395 1.00 45.72 97 SER A C 1
ATOM 810 O O . SER A 1 97 ? 17.729 5.670 22.572 1.00 45.72 97 SER A O 1
ATOM 812 N N . ALA A 1 98 ? 18.577 6.450 24.506 1.00 45.78 98 ALA A N 1
ATOM 813 C CA . ALA A 1 98 ? 17.653 7.540 24.716 1.00 45.78 98 ALA A CA 1
ATOM 814 C C . ALA A 1 98 ? 17.938 8.611 23.659 1.00 45.78 98 ALA A C 1
ATOM 816 O O . ALA A 1 98 ? 18.983 9.260 23.691 1.00 45.78 98 ALA A O 1
ATOM 817 N N . VAL A 1 99 ? 17.021 8.775 22.710 1.00 45.62 99 VAL A N 1
ATOM 818 C CA . VAL A 1 99 ? 17.024 9.942 21.830 1.00 45.62 99 VAL A CA 1
ATOM 819 C C . VAL A 1 99 ? 16.307 11.062 22.586 1.00 45.62 99 VAL A C 1
ATOM 821 O O . VAL A 1 99 ? 15.171 10.857 23.025 1.00 45.62 99 VAL A O 1
ATOM 824 N N . PRO A 1 100 ? 16.955 12.218 22.808 1.00 56.28 100 PRO A N 1
ATOM 825 C CA . PRO A 1 100 ? 16.366 13.310 23.558 1.00 56.28 100 PRO A CA 1
ATOM 826 C C . PRO A 1 100 ? 15.177 13.907 22.808 1.00 56.28 100 PRO A C 1
ATOM 828 O O . PRO A 1 100 ? 15.242 14.240 21.625 1.00 56.28 100 PRO A O 1
ATOM 831 N N . SER A 1 101 ? 14.100 14.051 23.572 1.00 48.59 101 SER A N 1
ATOM 832 C CA . SER A 1 101 ? 12.906 14.825 23.276 1.00 48.59 101 SER A CA 1
ATOM 833 C C . SER A 1 101 ? 13.298 16.250 22.874 1.00 48.59 101 SER A C 1
ATOM 835 O O . SER A 1 101 ? 13.674 17.056 23.725 1.00 48.59 101 SER A O 1
ATOM 837 N N . GLN A 1 102 ? 13.250 16.564 21.579 1.00 51.28 102 GLN A N 1
ATOM 838 C CA . GLN A 1 102 ? 13.281 17.951 21.128 1.00 51.28 102 GLN A CA 1
ATOM 839 C C . GLN A 1 102 ? 11.846 18.440 20.981 1.00 51.28 102 GLN A C 1
ATOM 841 O O . GLN A 1 102 ? 11.102 18.024 20.093 1.00 51.28 102 GLN A O 1
ATOM 846 N N . ALA A 1 103 ? 11.470 19.307 21.917 1.00 44.97 103 ALA A N 1
ATOM 847 C CA . ALA A 1 103 ? 10.242 20.072 21.909 1.00 44.97 103 ALA A CA 1
ATOM 848 C C . ALA A 1 103 ? 10.240 21.010 20.694 1.00 44.97 103 ALA A C 1
ATOM 850 O O . ALA A 1 103 ? 10.896 22.051 20.691 1.00 44.97 103 ALA A O 1
ATOM 851 N N . ILE A 1 104 ? 9.499 20.634 19.655 1.00 49.56 104 ILE A N 1
ATOM 852 C CA . ILE A 1 104 ? 9.173 21.543 18.561 1.00 49.56 104 ILE A CA 1
ATOM 853 C C . ILE A 1 104 ? 7.998 22.392 19.046 1.00 49.56 104 ILE A C 1
ATOM 855 O O . ILE A 1 104 ? 6.866 21.927 19.167 1.00 49.56 104 ILE A O 1
ATOM 859 N N . VAL A 1 105 ? 8.320 23.634 19.384 1.00 55.72 105 VAL A N 1
ATOM 860 C CA . VAL A 1 105 ? 7.385 24.729 19.642 1.00 55.72 105 VAL A CA 1
ATOM 861 C C . VAL A 1 105 ? 6.401 24.897 18.471 1.00 55.72 105 VAL A C 1
ATOM 863 O O . VAL A 1 105 ? 6.837 24.970 17.321 1.00 55.72 105 VAL A O 1
ATOM 866 N N . PRO A 1 106 ? 5.080 24.995 18.713 1.00 51.06 106 PRO A N 1
ATOM 867 C CA . PRO A 1 106 ? 4.132 25.380 17.678 1.00 51.06 106 PRO A CA 1
ATOM 868 C C . PRO A 1 106 ? 4.221 26.893 17.446 1.00 51.06 106 PRO A C 1
ATOM 870 O O . PRO A 1 106 ? 3.736 27.692 18.246 1.00 51.06 106 PRO A O 1
ATOM 873 N N . THR A 1 107 ? 4.837 27.308 16.341 1.00 51.88 107 THR A N 1
ATOM 874 C CA . THR A 1 107 ? 4.706 28.683 15.849 1.00 51.88 107 THR A CA 1
ATOM 875 C C . THR A 1 107 ? 3.351 28.817 15.160 1.00 51.88 107 THR A C 1
ATOM 877 O O . THR A 1 107 ? 3.116 28.257 14.091 1.00 51.88 107 THR A O 1
ATOM 880 N N . ALA A 1 108 ? 2.440 29.531 15.814 1.00 46.56 108 ALA A N 1
ATOM 881 C CA . ALA A 1 108 ? 1.141 29.908 15.279 1.00 46.56 108 ALA A CA 1
ATOM 882 C C . ALA A 1 108 ? 1.297 30.835 14.056 1.00 46.56 108 ALA A C 1
ATOM 884 O O . ALA A 1 108 ? 1.997 31.844 14.160 1.00 46.56 108 ALA A O 1
ATOM 885 N N . PRO A 1 109 ? 0.621 30.579 12.923 1.00 57.06 109 PRO A N 1
ATOM 886 C CA . PRO A 1 109 ? 0.376 31.625 11.946 1.00 57.06 109 PRO A CA 1
ATOM 887 C C . PRO A 1 109 ? -0.818 32.462 12.413 1.00 57.06 109 PRO A C 1
ATOM 889 O O . PRO A 1 109 ? -1.957 31.997 12.482 1.00 57.06 109 PRO A O 1
ATOM 892 N N . ALA A 1 110 ? -0.511 33.707 12.770 1.00 45.50 110 ALA A N 1
ATOM 893 C CA . ALA A 1 110 ? -1.474 34.748 13.062 1.00 45.50 110 ALA A CA 1
ATOM 894 C C . ALA A 1 110 ? -2.444 34.945 11.890 1.00 45.50 110 ALA A C 1
ATOM 896 O O . ALA A 1 110 ? -2.052 35.023 10.724 1.00 45.50 110 ALA A O 1
ATOM 897 N N . ALA A 1 111 ? -3.719 35.069 12.243 1.00 45.94 111 ALA A N 1
ATOM 898 C CA . ALA A 1 111 ? -4.755 35.588 11.379 1.00 45.94 111 ALA A CA 1
ATOM 899 C C . ALA A 1 111 ? -4.378 36.989 10.875 1.00 45.94 111 ALA A C 1
ATOM 901 O O . ALA A 1 111 ? -4.078 37.885 11.662 1.00 45.94 111 ALA A O 1
ATOM 902 N N . THR A 1 112 ? -4.470 37.191 9.566 1.00 48.81 112 THR A N 1
ATOM 903 C CA . THR A 1 112 ? -4.737 38.507 8.985 1.00 48.81 112 THR A CA 1
ATOM 904 C C . THR A 1 112 ? -5.934 38.363 8.060 1.00 48.81 112 THR A C 1
ATOM 906 O O . THR A 1 112 ? -5.917 37.641 7.067 1.00 48.81 112 THR A O 1
ATOM 909 N N . ALA A 1 113 ? -7.019 38.996 8.493 1.00 42.34 113 ALA A N 1
ATOM 910 C CA . ALA A 1 113 ? -8.196 39.283 7.701 1.00 42.34 113 ALA A CA 1
ATOM 911 C C . ALA A 1 113 ? -7.940 40.499 6.790 1.00 42.34 113 ALA A C 1
ATOM 913 O O . ALA A 1 113 ? -7.019 41.274 7.041 1.00 42.34 113 ALA A O 1
ATOM 914 N N . ALA A 1 114 ? -8.860 40.692 5.837 1.00 39.94 114 ALA A N 1
ATOM 915 C CA . ALA A 1 114 ? -9.011 41.839 4.932 1.00 39.94 114 ALA A CA 1
ATOM 916 C C . ALA A 1 114 ? -8.001 41.871 3.760 1.00 39.94 114 ALA A C 1
ATOM 918 O O . ALA A 1 114 ? -6.834 41.562 3.923 1.00 39.94 114 ALA A O 1
ATOM 919 N N . ALA A 1 115 ? -8.359 42.204 2.521 1.00 40.00 115 ALA A N 1
ATOM 920 C CA . ALA A 1 115 ? -9.509 42.940 2.023 1.00 40.00 115 ALA A CA 1
ATOM 921 C C . ALA A 1 115 ? -9.834 42.518 0.579 1.00 40.00 115 ALA A C 1
ATOM 923 O O . ALA A 1 115 ? -8.979 42.038 -0.164 1.00 40.00 115 ALA A O 1
ATOM 924 N N . ALA A 1 116 ? -11.087 42.738 0.197 1.00 46.47 116 ALA A N 1
ATOM 925 C CA . ALA A 1 116 ? -11.549 42.711 -1.177 1.00 46.47 116 ALA A CA 1
ATOM 926 C C . ALA A 1 116 ? -10.901 43.834 -2.002 1.00 46.47 116 ALA A C 1
ATOM 928 O O . ALA A 1 116 ? -10.927 44.990 -1.587 1.00 46.47 116 ALA A O 1
ATOM 929 N N . THR A 1 117 ? -10.436 43.513 -3.208 1.00 48.06 117 THR A N 1
ATOM 930 C CA . THR A 1 117 ? -10.315 44.475 -4.310 1.00 48.06 117 THR A CA 1
ATOM 931 C C . THR A 1 117 ? -10.673 43.788 -5.620 1.00 48.06 117 THR A C 1
ATOM 933 O O . THR A 1 117 ? -9.905 43.054 -6.235 1.00 48.06 117 THR A O 1
ATOM 936 N N . THR A 1 118 ? -11.900 44.056 -6.041 1.00 52.00 118 THR A N 1
ATOM 937 C CA . THR A 1 118 ? -12.365 44.056 -7.424 1.00 52.00 118 THR A CA 1
ATOM 938 C C . THR A 1 118 ? -11.362 44.820 -8.294 1.00 52.00 118 THR A C 1
ATOM 940 O O . THR A 1 118 ? -11.186 46.022 -8.121 1.00 52.00 118 THR A O 1
ATOM 943 N N . THR A 1 119 ? -10.696 44.147 -9.233 1.00 51.94 119 THR A N 1
ATOM 944 C CA . THR A 1 119 ? -9.958 44.801 -10.326 1.00 51.94 119 THR A CA 1
ATOM 945 C C . THR A 1 119 ? -10.428 44.195 -11.641 1.00 51.94 119 THR A C 1
ATOM 947 O O . THR A 1 119 ? -10.314 42.994 -11.874 1.00 51.94 119 THR A O 1
ATOM 950 N N . ALA A 1 120 ? -11.050 45.053 -12.443 1.00 47.25 120 ALA A N 1
ATOM 951 C CA . ALA A 1 120 ? -11.633 44.785 -13.747 1.00 47.25 120 ALA A CA 1
ATOM 952 C C . ALA A 1 120 ? -10.577 44.369 -14.803 1.00 47.25 120 ALA A C 1
ATOM 954 O O . ALA A 1 120 ? -9.393 44.669 -14.640 1.00 47.25 120 ALA A O 1
ATOM 955 N N . PRO A 1 121 ? -10.997 43.696 -15.892 1.00 56.12 121 PRO A N 1
ATOM 956 C CA . PRO A 1 121 ? -10.109 43.165 -16.926 1.00 56.12 121 PRO A CA 1
ATOM 957 C C . PRO A 1 121 ? -9.548 44.263 -17.842 1.00 56.12 121 PRO A C 1
ATOM 959 O O . PRO A 1 121 ? -10.297 44.985 -18.498 1.00 56.12 121 PRO A O 1
ATOM 962 N N . GLY A 1 122 ? -8.219 44.349 -17.927 1.00 48.19 122 GLY A N 1
ATOM 963 C CA . GLY A 1 122 ? -7.511 45.094 -18.970 1.00 48.19 122 GLY A CA 1
ATOM 964 C C . GLY A 1 122 ? -7.125 44.181 -20.148 1.00 48.19 122 GLY A C 1
ATOM 965 O O . GLY A 1 122 ? -6.777 43.020 -19.917 1.00 48.19 122 GLY A O 1
ATOM 966 N N . PRO A 1 123 ? -7.174 44.663 -21.405 1.00 62.78 123 PRO A N 1
ATOM 967 C CA . PRO A 1 123 ? -6.783 43.891 -22.584 1.00 62.78 123 PRO A CA 1
ATOM 968 C C . PRO A 1 123 ? -5.254 43.770 -22.663 1.00 62.78 123 PRO A C 1
ATOM 970 O O . PRO A 1 123 ? -4.544 44.773 -22.701 1.00 62.78 123 PRO A O 1
ATOM 973 N N . MET A 1 124 ? -4.739 42.541 -22.690 1.00 63.75 124 MET A N 1
ATOM 974 C CA . MET A 1 124 ? -3.302 42.287 -22.837 1.00 63.75 124 MET A CA 1
ATOM 975 C C . MET A 1 124 ? -2.904 42.246 -24.326 1.00 63.75 124 MET A C 1
ATOM 977 O O . MET A 1 124 ? -3.654 41.701 -25.141 1.00 63.75 124 MET A O 1
ATOM 981 N N . PRO A 1 125 ? -1.738 42.811 -24.690 1.00 59.78 125 PRO A N 1
ATOM 982 C CA . PRO A 1 125 ? -1.309 43.010 -26.071 1.00 59.78 125 PRO A CA 1
ATOM 983 C C . PRO A 1 125 ? -0.796 41.732 -26.750 1.00 59.78 125 PRO A C 1
ATOM 985 O O . PRO A 1 125 ? -0.111 40.898 -26.159 1.00 59.78 125 PRO A O 1
ATOM 988 N N . LEU A 1 126 ? -1.101 41.641 -28.044 1.00 61.44 126 LEU A N 1
ATOM 989 C CA . LEU A 1 126 ? -0.611 40.656 -29.002 1.00 61.44 126 LEU A CA 1
ATOM 990 C C . LEU A 1 126 ? 0.886 40.913 -29.280 1.00 61.44 126 LEU A C 1
ATOM 992 O O . LEU A 1 126 ? 1.227 41.784 -30.077 1.00 61.44 126 LEU A O 1
ATOM 996 N N . ALA A 1 127 ? 1.788 40.185 -28.620 1.00 53.75 127 ALA A N 1
ATOM 997 C CA . ALA A 1 127 ? 3.225 40.246 -28.893 1.00 53.75 127 ALA A CA 1
ATOM 998 C C . ALA A 1 127 ? 3.697 38.938 -29.544 1.00 53.75 127 ALA A C 1
ATOM 1000 O O . ALA A 1 127 ? 3.868 37.918 -28.879 1.00 53.75 127 ALA A O 1
ATOM 1001 N N . LEU A 1 128 ? 3.896 38.987 -30.865 1.00 51.88 128 LEU A N 1
ATOM 1002 C CA . LEU A 1 128 ? 4.674 38.010 -31.628 1.00 51.88 128 LEU A CA 1
ATOM 1003 C C . LEU A 1 128 ? 6.163 38.136 -31.258 1.00 51.88 128 LEU A C 1
ATOM 1005 O O . LEU A 1 128 ? 6.716 39.225 -31.418 1.00 51.88 128 LEU A O 1
ATOM 1009 N N . PRO A 1 129 ? 6.864 37.049 -30.896 1.00 57.19 129 PRO A N 1
ATOM 1010 C CA . PRO A 1 129 ? 8.312 37.002 -31.021 1.00 57.19 129 PRO A CA 1
ATOM 1011 C C . PRO A 1 129 ? 8.705 36.453 -32.399 1.00 57.19 129 PRO A C 1
ATOM 1013 O O . PRO A 1 129 ? 8.509 35.278 -32.714 1.00 57.19 129 PRO A O 1
ATOM 1016 N N . ALA A 1 130 ? 9.271 37.335 -33.221 1.00 51.00 130 ALA A N 1
ATOM 1017 C CA . ALA A 1 130 ? 9.971 36.993 -34.449 1.00 51.00 130 ALA A CA 1
ATOM 1018 C C . ALA A 1 130 ? 11.436 36.626 -34.149 1.00 51.00 130 ALA A C 1
ATOM 1020 O O . ALA A 1 130 ? 12.128 37.366 -33.460 1.00 51.00 130 ALA A O 1
ATOM 1021 N N . GLY A 1 131 ? 11.900 35.521 -34.743 1.00 50.62 131 GLY A N 1
ATOM 1022 C CA . GLY A 1 131 ? 13.268 35.361 -35.253 1.00 50.62 131 GLY A CA 1
ATOM 1023 C C . GLY A 1 131 ? 14.401 35.152 -34.243 1.00 50.62 131 GLY A C 1
ATOM 1024 O O . GLY A 1 131 ? 14.965 36.102 -33.717 1.00 50.62 131 GLY A O 1
ATOM 1025 N N . GLY A 1 132 ? 14.840 33.900 -34.099 1.00 45.66 132 GLY A N 1
ATOM 1026 C CA . GLY A 1 132 ? 16.085 33.546 -33.414 1.00 45.66 132 GLY A CA 1
ATOM 1027 C C . GLY A 1 132 ? 16.613 32.191 -33.877 1.00 45.66 132 GLY A C 1
ATOM 1028 O O . GLY A 1 132 ? 16.443 31.185 -33.198 1.00 45.66 132 GLY A O 1
ATOM 1029 N N . THR A 1 133 ? 17.210 32.164 -35.066 1.00 48.28 133 THR A N 1
ATOM 1030 C CA . THR A 1 133 ? 17.843 30.991 -35.683 1.00 48.28 133 THR A CA 1
ATOM 1031 C C . THR A 1 133 ? 19.281 30.864 -35.174 1.00 48.28 133 THR A C 1
ATOM 1033 O O . THR A 1 133 ? 20.115 31.692 -35.529 1.00 48.28 133 THR A O 1
ATOM 1036 N N . ALA A 1 134 ? 19.606 29.838 -34.379 1.00 43.81 134 ALA A N 1
ATOM 1037 C CA . ALA A 1 134 ? 21.000 29.457 -34.118 1.00 43.81 134 ALA A CA 1
ATOM 1038 C C . ALA A 1 134 ? 21.135 27.968 -33.739 1.00 43.81 134 ALA A C 1
ATOM 1040 O O . ALA A 1 134 ? 20.780 27.547 -32.643 1.00 43.81 134 ALA A O 1
ATOM 1041 N N . GLY A 1 135 ? 21.650 27.206 -34.709 1.00 47.81 135 GLY A N 1
ATOM 1042 C CA . GLY A 1 135 ? 22.183 25.839 -34.680 1.00 47.81 135 GLY A CA 1
ATOM 1043 C C . GLY A 1 135 ? 22.285 25.104 -33.342 1.00 47.81 135 GLY A C 1
ATOM 1044 O O . GLY A 1 135 ? 23.304 25.179 -32.663 1.00 47.81 135 GLY A O 1
ATOM 1045 N N . GLY A 1 136 ? 21.282 24.271 -33.063 1.00 41.03 136 GLY A N 1
ATOM 1046 C CA . GLY A 1 136 ? 21.391 23.116 -32.177 1.00 41.03 136 GLY A CA 1
ATOM 1047 C C . GLY A 1 136 ? 21.305 21.846 -33.017 1.00 41.03 136 GLY A C 1
ATOM 1048 O O . GLY A 1 136 ? 20.364 21.667 -33.787 1.00 41.03 136 GLY A O 1
ATOM 1049 N N . THR A 1 137 ? 22.311 20.989 -32.907 1.00 40.88 137 THR A N 1
ATOM 1050 C CA . THR A 1 137 ? 22.365 19.656 -33.504 1.00 40.88 137 THR A CA 1
ATOM 1051 C C . THR A 1 137 ? 21.067 18.885 -33.252 1.00 40.88 137 THR A C 1
ATOM 1053 O O . THR A 1 137 ? 20.697 18.598 -32.117 1.00 40.88 137 THR A O 1
ATOM 1056 N N . ILE A 1 138 ? 20.380 18.529 -34.337 1.00 42.94 138 ILE A N 1
ATOM 1057 C CA . ILE A 1 138 ? 19.227 17.625 -34.359 1.00 42.94 138 ILE A CA 1
ATOM 1058 C C . ILE A 1 138 ? 19.673 16.198 -34.001 1.00 42.94 138 ILE A C 1
ATOM 1060 O O . ILE A 1 138 ? 19.801 15.322 -34.852 1.00 42.94 138 ILE A O 1
ATOM 1064 N N . ALA A 1 139 ? 19.949 15.954 -32.720 1.00 44.97 139 ALA A N 1
ATOM 1065 C CA . ALA A 1 139 ? 19.958 14.602 -32.185 1.00 44.97 139 ALA A CA 1
ATOM 1066 C C . ALA A 1 139 ? 18.523 14.070 -32.297 1.00 44.97 139 ALA A C 1
ATOM 1068 O O . ALA A 1 139 ? 17.602 14.641 -31.717 1.00 44.97 139 ALA A O 1
ATOM 1069 N N . GLY A 1 140 ? 18.349 13.046 -33.134 1.00 41.69 140 GLY A N 1
ATOM 1070 C CA . GLY A 1 140 ? 17.071 12.549 -33.631 1.00 41.69 140 GLY A CA 1
ATOM 1071 C C . GLY A 1 140 ? 15.929 12.592 -32.622 1.00 41.69 140 GLY A C 1
ATOM 1072 O O . GLY A 1 140 ? 15.906 11.842 -31.647 1.00 41.69 140 GLY A O 1
ATOM 1073 N N . THR A 1 141 ? 14.934 13.421 -32.934 1.00 42.44 141 THR A N 1
ATOM 1074 C CA . THR A 1 141 ? 13.552 13.252 -32.494 1.00 42.44 141 THR A CA 1
ATOM 1075 C C . THR A 1 141 ? 13.048 11.921 -33.043 1.00 42.44 141 THR A C 1
ATOM 1077 O O . THR A 1 141 ? 12.358 11.861 -34.062 1.00 42.44 141 THR A O 1
ATOM 1080 N N . GLY A 1 142 ? 13.447 10.830 -32.388 1.00 44.25 142 GLY A N 1
ATOM 1081 C CA . GLY A 1 142 ? 12.707 9.589 -32.452 1.00 44.25 142 GLY A CA 1
ATOM 1082 C C . GLY A 1 142 ? 11.284 9.934 -32.054 1.00 44.25 142 GLY A C 1
ATOM 1083 O O . GLY A 1 142 ? 11.060 10.499 -30.982 1.00 44.25 142 GLY A O 1
ATOM 1084 N N . LEU A 1 143 ? 10.344 9.662 -32.958 1.00 42.56 143 LEU A N 1
ATOM 1085 C CA . LEU A 1 143 ? 8.934 9.562 -32.619 1.00 42.56 143 LEU A CA 1
ATOM 1086 C C . LEU A 1 143 ? 8.835 8.907 -31.234 1.00 42.56 143 LEU A C 1
ATOM 1088 O O . LEU A 1 143 ? 9.457 7.851 -31.055 1.00 42.56 143 LEU A O 1
ATOM 1092 N N . PRO A 1 144 ? 8.117 9.499 -30.256 1.00 52.28 144 PRO A N 1
ATOM 1093 C CA . PRO A 1 144 ? 7.801 8.752 -29.051 1.00 52.28 144 PRO A CA 1
ATOM 1094 C C . PRO A 1 144 ? 7.198 7.436 -29.544 1.00 52.28 144 PRO A C 1
ATOM 1096 O O . PRO A 1 144 ? 6.335 7.487 -30.429 1.00 52.28 144 PRO A O 1
ATOM 1099 N N . PRO A 1 145 ? 7.720 6.276 -29.115 1.00 52.78 145 PRO A N 1
ATOM 1100 C CA . PRO A 1 145 ? 7.283 5.000 -29.646 1.00 52.78 145 PRO A CA 1
ATOM 1101 C C . PRO A 1 145 ? 5.759 4.958 -29.573 1.00 52.78 145 PRO A C 1
ATOM 1103 O O . PRO A 1 145 ? 5.175 4.936 -28.495 1.00 52.78 145 PRO A O 1
ATOM 1106 N N . LEU A 1 146 ? 5.116 4.970 -30.741 1.00 53.03 146 LEU A N 1
ATOM 1107 C CA . LEU A 1 146 ? 3.667 4.852 -30.934 1.00 53.03 146 LEU A CA 1
ATOM 1108 C C . LEU A 1 146 ? 3.141 3.461 -30.516 1.00 53.03 146 LEU A C 1
ATOM 1110 O O . LEU A 1 146 ? 2.055 3.049 -30.911 1.00 53.03 146 LEU A O 1
ATOM 1114 N N . GLY A 1 147 ? 3.918 2.705 -29.745 1.00 50.75 147 GLY A N 1
ATOM 1115 C CA . GLY A 1 147 ? 3.668 1.323 -29.395 1.00 50.75 147 GLY A CA 1
ATOM 1116 C C . GLY A 1 147 ? 3.515 1.188 -27.894 1.00 50.75 147 GLY A C 1
ATOM 1117 O O . GLY A 1 147 ? 4.471 1.406 -27.160 1.00 50.75 147 GLY A O 1
ATOM 1118 N N . MET A 1 148 ? 2.330 0.736 -27.493 1.00 53.31 148 MET A N 1
ATOM 1119 C CA . MET A 1 148 ? 1.911 0.411 -26.129 1.00 53.31 148 MET A CA 1
ATOM 1120 C C . MET A 1 148 ? 1.411 1.607 -25.326 1.00 53.31 148 MET A C 1
ATOM 1122 O O . MET A 1 148 ? 2.030 2.056 -24.368 1.00 53.31 148 MET A O 1
ATOM 1126 N N . ALA A 1 149 ? 0.192 2.043 -25.664 1.00 57.12 149 ALA A N 1
ATOM 1127 C CA . ALA A 1 149 ? -0.731 2.453 -24.614 1.00 57.12 149 ALA A CA 1
ATOM 1128 C C . ALA A 1 149 ? -0.629 1.413 -23.488 1.00 57.12 149 ALA A C 1
ATOM 1130 O O . ALA A 1 149 ? -0.818 0.218 -23.733 1.00 57.12 149 ALA A O 1
ATOM 1131 N N . ASP A 1 150 ? -0.215 1.872 -22.310 1.00 73.31 150 ASP A N 1
ATOM 1132 C CA . ASP A 1 150 ? 0.041 1.043 -21.142 1.00 73.31 150 ASP A CA 1
ATOM 1133 C C . ASP A 1 150 ? -1.148 0.089 -20.959 1.00 73.31 150 ASP A C 1
ATOM 1135 O O . ASP A 1 150 ? -2.295 0.540 -20.906 1.00 73.31 150 ASP A O 1
ATOM 1139 N N . ALA A 1 151 ? -0.920 -1.230 -20.937 1.00 85.12 151 ALA A N 1
ATOM 1140 C CA . ALA A 1 151 ? -2.010 -2.217 -20.897 1.00 85.12 151 ALA A CA 1
ATOM 1141 C C . ALA A 1 151 ? -2.963 -1.963 -19.712 1.00 85.12 151 ALA A C 1
ATOM 1143 O O . ALA A 1 151 ? -4.157 -2.265 -19.772 1.00 85.12 151 ALA A O 1
ATOM 1144 N N . ARG A 1 152 ? -2.433 -1.323 -18.662 1.00 85.06 152 ARG A N 1
ATOM 1145 C CA . ARG A 1 152 ? -3.176 -0.843 -17.498 1.00 85.06 152 ARG A CA 1
ATOM 1146 C C . ARG A 1 152 ? -4.234 0.199 -17.821 1.00 85.06 152 ARG A C 1
ATOM 1148 O O . ARG A 1 152 ? -5.287 0.175 -17.203 1.00 85.06 152 ARG A O 1
ATOM 1155 N N . PHE A 1 153 ? -3.995 1.084 -18.782 1.00 87.12 153 PHE A N 1
ATOM 1156 C CA . PHE A 1 153 ? -4.974 2.092 -19.176 1.00 87.12 153 PHE A CA 1
ATOM 1157 C C . PHE A 1 153 ? -6.198 1.464 -19.847 1.00 87.12 153 PHE A C 1
ATOM 1159 O O . PHE A 1 153 ? -7.331 1.836 -19.542 1.00 87.12 153 PHE A O 1
ATOM 1166 N N . LEU A 1 154 ? -5.987 0.467 -20.712 1.00 88.25 154 LEU A N 1
ATOM 1167 C CA . LEU A 1 154 ? -7.091 -0.244 -21.355 1.00 88.25 154 LEU A CA 1
ATOM 1168 C C . LEU A 1 154 ? -7.904 -1.051 -20.336 1.00 88.25 154 LEU A C 1
ATOM 1170 O O . LEU A 1 154 ? -9.132 -1.058 -20.392 1.00 88.25 154 LEU A O 1
ATOM 1174 N N . GLU A 1 155 ? -7.229 -1.705 -19.389 1.00 87.44 155 GLU A N 1
ATOM 1175 C CA . GLU A 1 155 ? -7.901 -2.443 -18.318 1.00 87.44 155 GLU A CA 1
ATOM 1176 C C . GLU A 1 155 ? -8.672 -1.509 -17.377 1.00 87.44 155 GLU A C 1
ATOM 1178 O O . GLU A 1 155 ? -9.824 -1.777 -17.034 1.00 87.44 155 GLU A O 1
ATOM 1183 N N . ALA A 1 156 ? -8.091 -0.355 -17.048 1.00 89.69 156 ALA A N 1
ATOM 1184 C CA . ALA A 1 156 ? -8.764 0.675 -16.275 1.00 89.69 156 ALA A CA 1
ATOM 1185 C C . ALA A 1 156 ? -10.035 1.178 -16.981 1.00 89.69 156 ALA A C 1
ATOM 1187 O O . ALA A 1 156 ? -11.086 1.269 -16.346 1.00 89.69 156 ALA A O 1
ATOM 1188 N N . MET A 1 157 ? -9.994 1.417 -18.298 1.00 89.75 157 MET A N 1
ATOM 1189 C CA . MET A 1 157 ? -11.193 1.788 -19.062 1.00 89.75 157 MET A CA 1
ATOM 1190 C C . MET A 1 157 ? -12.274 0.703 -19.049 1.00 89.75 157 MET A C 1
ATOM 1192 O O . MET A 1 157 ? -13.452 1.036 -18.951 1.00 89.75 157 MET A O 1
ATOM 1196 N N . LYS A 1 158 ? -11.903 -0.582 -19.107 1.00 91.12 158 LYS A N 1
ATOM 1197 C CA . LYS A 1 158 ? -12.877 -1.683 -19.004 1.00 91.12 158 LYS A CA 1
ATOM 1198 C C . LYS A 1 158 ? -13.527 -1.757 -17.628 1.00 91.12 158 LYS A C 1
ATOM 1200 O O . LYS A 1 158 ? -14.710 -2.063 -17.540 1.00 91.12 158 LYS A O 1
ATOM 1205 N N . SER A 1 159 ? -12.762 -1.486 -16.570 1.00 92.56 159 SER A N 1
ATOM 1206 C CA . SER A 1 159 ? -13.290 -1.489 -15.202 1.00 92.56 159 SER A CA 1
ATOM 1207 C C . SER A 1 159 ? -14.316 -0.375 -14.958 1.00 92.56 159 SER A C 1
ATOM 1209 O O . SER A 1 159 ? -15.152 -0.502 -14.068 1.00 92.56 159 SER A O 1
ATOM 1211 N N . GLY A 1 160 ? -14.258 0.713 -15.741 1.00 94.88 160 GLY A N 1
ATOM 1212 C CA . GLY A 1 160 ? -15.121 1.885 -15.577 1.00 94.88 160 GLY A CA 1
ATOM 1213 C C . GLY A 1 160 ? -14.841 2.691 -14.304 1.00 94.88 160 GLY A C 1
ATOM 1214 O O . GLY A 1 160 ? -15.607 3.593 -13.970 1.00 94.88 160 GLY A O 1
ATOM 1215 N N . ASP A 1 161 ? -13.763 2.379 -13.583 1.00 95.94 161 ASP A N 1
ATOM 1216 C CA . ASP A 1 161 ? -13.439 3.022 -12.319 1.00 95.94 161 ASP A CA 1
ATOM 1217 C C . ASP A 1 161 ? -12.651 4.324 -12.548 1.00 95.94 161 ASP A C 1
ATOM 1219 O O . ASP A 1 161 ? -11.531 4.278 -13.075 1.00 95.94 161 ASP A O 1
ATOM 1223 N N . PRO A 1 162 ? -13.176 5.489 -12.123 1.00 96.19 162 PRO A N 1
ATOM 1224 C CA . PRO A 1 162 ? -12.508 6.768 -12.340 1.00 96.19 162 PRO A CA 1
ATOM 1225 C C . PRO A 1 162 ? -11.124 6.836 -11.681 1.00 96.19 162 PRO A C 1
ATOM 1227 O O . PRO A 1 162 ? -10.226 7.486 -12.220 1.00 96.19 162 PRO A O 1
ATOM 1230 N N . VAL A 1 163 ? -10.916 6.150 -10.551 1.00 97.38 163 VAL A N 1
ATOM 1231 C CA . VAL A 1 163 ? -9.631 6.143 -9.840 1.00 97.38 163 VAL A CA 1
ATOM 1232 C C . VAL A 1 163 ? -8.589 5.348 -10.620 1.00 97.38 163 VAL A C 1
ATOM 1234 O O . VAL A 1 163 ? -7.470 5.824 -10.816 1.00 97.38 163 VAL A O 1
ATOM 1237 N N . SER A 1 164 ? -8.969 4.169 -11.119 1.00 96.94 164 SER A N 1
ATOM 1238 C CA . SER A 1 164 ? -8.070 3.325 -11.913 1.00 96.94 164 SER A CA 1
ATOM 1239 C C . SER A 1 164 ? -7.677 4.017 -13.218 1.00 96.94 164 SER A C 1
ATOM 1241 O O . SER A 1 164 ? -6.498 4.051 -13.573 1.00 96.94 164 SER A O 1
ATOM 1243 N N . ILE A 1 165 ? -8.646 4.652 -13.894 1.00 96.31 165 ILE A N 1
ATOM 1244 C CA . ILE A 1 165 ? -8.411 5.399 -15.138 1.00 96.31 165 ILE A CA 1
ATOM 1245 C C . ILE A 1 165 ? -7.439 6.551 -14.882 1.00 96.31 165 ILE A C 1
ATOM 1247 O O . ILE A 1 165 ? -6.463 6.706 -15.615 1.00 96.31 165 ILE A O 1
ATOM 1251 N N . PHE A 1 166 ? -7.658 7.324 -13.814 1.00 97.06 166 PHE A N 1
ATOM 1252 C CA . PHE A 1 166 ? -6.789 8.442 -13.462 1.00 97.06 166 PHE A CA 1
ATOM 1253 C C . PHE A 1 166 ? -5.358 7.992 -13.136 1.00 97.06 166 PHE A C 1
ATOM 1255 O O . PHE A 1 166 ? -4.399 8.601 -13.621 1.00 97.06 166 PHE A O 1
ATOM 1262 N N . CYS A 1 167 ? -5.198 6.921 -12.351 1.00 96.50 167 CYS A N 1
ATOM 1263 C CA . CYS A 1 167 ? -3.890 6.371 -12.001 1.00 96.50 167 CYS A CA 1
ATOM 1264 C C . CYS A 1 167 ? -3.155 5.818 -13.227 1.00 96.50 167 CYS A C 1
ATOM 1266 O O . CYS A 1 167 ? -1.980 6.134 -13.412 1.00 96.50 167 CYS A O 1
ATOM 1268 N N . ALA A 1 168 ? -3.840 5.072 -14.097 1.00 95.06 168 ALA A N 1
ATOM 1269 C CA . ALA A 1 168 ? -3.247 4.535 -15.317 1.00 95.06 168 ALA A CA 1
ATOM 1270 C C . ALA A 1 168 ? -2.862 5.640 -16.313 1.00 95.06 168 ALA A C 1
ATOM 1272 O O . ALA A 1 168 ? -1.797 5.578 -16.916 1.00 95.06 168 ALA A O 1
ATOM 1273 N N . GLN A 1 169 ? -3.685 6.685 -16.444 1.00 94.31 169 GLN A N 1
ATOM 1274 C CA . GLN A 1 169 ? -3.416 7.811 -17.343 1.00 94.31 169 GLN A CA 1
ATOM 1275 C C . GLN A 1 169 ? -2.149 8.587 -16.963 1.00 94.31 169 GLN A C 1
ATOM 1277 O O . GLN A 1 169 ? -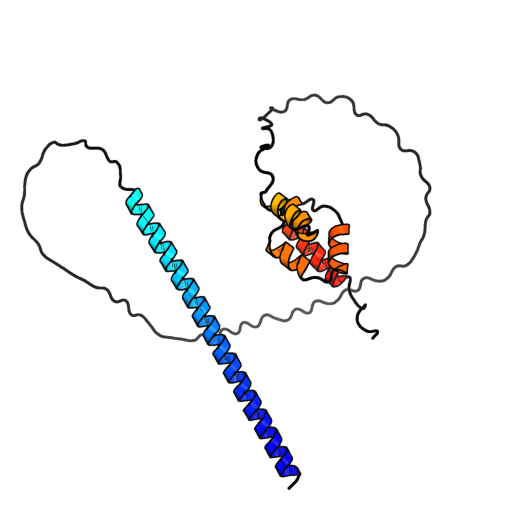1.450 9.095 -17.837 1.00 94.31 169 GLN A O 1
ATOM 1282 N N . HIS A 1 170 ? -1.865 8.702 -15.665 1.00 95.56 170 HIS A N 1
ATOM 1283 C CA . HIS A 1 170 ? -0.728 9.470 -15.158 1.00 95.56 170 HIS A CA 1
ATOM 1284 C C . HIS A 1 170 ? 0.466 8.597 -14.764 1.00 95.56 170 HIS A C 1
ATOM 1286 O O . HIS A 1 170 ? 1.471 9.150 -14.333 1.00 95.56 170 HIS A O 1
ATOM 1292 N N . GLY A 1 171 ? 0.370 7.269 -14.882 1.00 94.69 171 GLY A N 1
ATOM 1293 C CA . GLY A 1 171 ? 1.429 6.340 -14.478 1.00 94.69 171 GLY A CA 1
ATOM 1294 C C . GLY A 1 171 ? 1.661 6.286 -12.964 1.00 94.69 171 GLY A C 1
ATOM 1295 O O . GLY A 1 171 ? 2.803 6.208 -12.520 1.00 94.69 171 GLY A O 1
ATOM 1296 N N . ALA A 1 172 ? 0.601 6.385 -12.156 1.00 96.75 172 ALA A N 1
ATOM 1297 C CA . ALA A 1 172 ? 0.699 6.247 -10.704 1.00 96.75 172 ALA A CA 1
ATOM 1298 C C . ALA A 1 172 ? 0.793 4.770 -10.278 1.00 96.75 172 ALA A C 1
ATOM 1300 O O . ALA A 1 172 ? 0.176 3.884 -10.870 1.00 96.75 172 ALA A O 1
ATOM 1301 N N . ASP A 1 173 ? 1.539 4.513 -9.206 1.00 97.06 173 ASP A N 1
ATOM 1302 C CA . ASP A 1 173 ? 1.749 3.168 -8.677 1.00 97.06 173 ASP A CA 1
ATOM 1303 C C . ASP A 1 173 ? 0.498 2.600 -8.003 1.00 97.06 173 ASP A C 1
ATOM 1305 O O . ASP A 1 173 ? -0.306 3.319 -7.405 1.00 97.06 173 ASP A O 1
ATOM 1309 N N . TYR A 1 174 ? 0.420 1.269 -7.967 1.00 96.38 174 TYR A N 1
ATOM 1310 C CA . TYR A 1 174 ? -0.670 0.531 -7.323 1.00 96.38 174 TYR A CA 1
ATOM 1311 C C . TYR A 1 174 ? -0.845 0.886 -5.835 1.00 96.38 174 TYR A C 1
ATOM 1313 O O . TYR A 1 174 ? -1.959 0.969 -5.328 1.00 96.38 174 TYR A O 1
ATOM 1321 N N . SER A 1 175 ? 0.255 1.157 -5.122 1.00 97.62 175 SER A N 1
ATOM 1322 C CA . SER A 1 175 ? 0.202 1.576 -3.713 1.00 97.62 175 SER A CA 1
ATOM 1323 C C . SER A 1 175 ? -0.486 2.938 -3.536 1.00 97.62 175 SER A C 1
ATOM 1325 O O . SER A 1 175 ? -1.274 3.128 -2.608 1.00 97.62 175 SER A O 1
ATOM 1327 N N . ALA A 1 176 ? -0.234 3.883 -4.450 1.00 97.81 176 ALA A N 1
ATOM 1328 C CA . ALA A 1 176 ? -0.874 5.195 -4.427 1.00 97.81 176 ALA A CA 1
ATOM 1329 C C . ALA A 1 176 ? -2.355 5.107 -4.833 1.00 97.81 176 ALA A C 1
ATOM 1331 O O . ALA A 1 176 ? -3.190 5.770 -4.218 1.00 97.81 176 ALA A O 1
ATOM 1332 N N . GLU A 1 177 ? -2.687 4.241 -5.796 1.00 97.81 177 GLU A N 1
ATOM 1333 C CA . GLU A 1 177 ? -4.072 3.919 -6.158 1.00 97.81 177 GLU A CA 1
ATOM 1334 C C . GLU A 1 177 ? -4.846 3.355 -4.956 1.00 97.81 177 GLU A C 1
ATOM 1336 O O . GLU A 1 177 ? -5.914 3.859 -4.608 1.00 97.81 177 GLU A O 1
ATOM 1341 N N . GLN A 1 178 ? -4.286 2.359 -4.264 1.00 98.06 178 GLN A N 1
ATOM 1342 C CA . GLN A 1 178 ? -4.924 1.748 -3.098 1.00 98.06 178 GLN A CA 1
ATOM 1343 C C . GLN A 1 178 ? -5.137 2.760 -1.964 1.00 98.06 178 GLN A C 1
ATOM 1345 O O . GLN A 1 178 ? -6.178 2.752 -1.305 1.00 98.06 178 GLN A O 1
ATOM 1350 N N . ALA A 1 179 ? -4.175 3.662 -1.750 1.00 98.06 179 ALA A N 1
ATOM 1351 C CA . ALA A 1 179 ? -4.301 4.734 -0.769 1.00 98.06 179 ALA A CA 1
ATOM 1352 C C . ALA A 1 179 ? -5.410 5.734 -1.133 1.00 98.06 179 ALA A C 1
ATOM 1354 O O . ALA A 1 179 ? -6.115 6.199 -0.239 1.00 98.06 179 ALA A O 1
ATOM 1355 N N . LEU A 1 180 ? -5.586 6.043 -2.423 1.00 97.94 180 LEU A N 1
ATOM 1356 C CA . LEU A 1 180 ? -6.677 6.887 -2.909 1.00 97.94 180 LEU A CA 1
ATOM 1357 C C . LEU A 1 180 ? -8.035 6.194 -2.716 1.00 97.94 180 LEU A C 1
ATOM 1359 O O . LEU A 1 180 ? -8.946 6.803 -2.163 1.00 97.94 180 LEU A O 1
ATOM 1363 N N . ARG A 1 181 ? -8.147 4.906 -3.068 1.00 98.06 181 ARG A N 1
ATOM 1364 C CA . ARG A 1 181 ? -9.365 4.089 -2.879 1.00 98.06 181 ARG A CA 1
ATOM 1365 C C . ARG A 1 181 ? -9.782 3.945 -1.415 1.00 98.06 181 ARG A C 1
ATOM 1367 O O . ARG A 1 181 ? -10.967 3.826 -1.128 1.00 98.06 181 ARG A O 1
ATOM 1374 N N . ALA A 1 182 ? -8.824 3.955 -0.489 1.00 97.50 182 ALA A N 1
ATOM 1375 C CA . ALA A 1 182 ? -9.094 3.868 0.945 1.00 97.50 182 ALA A CA 1
ATOM 1376 C C . ALA A 1 182 ? -9.696 5.158 1.542 1.00 97.50 182 ALA A C 1
ATOM 1378 O O . ALA A 1 182 ? -10.141 5.145 2.691 1.00 97.50 182 ALA A O 1
ATOM 1379 N N . LEU A 1 183 ? -9.693 6.278 0.809 1.00 96.50 183 LEU A N 1
ATOM 1380 C CA . LEU A 1 183 ? -10.320 7.523 1.259 1.00 96.50 183 LEU A CA 1
ATOM 1381 C C . LEU A 1 183 ? -11.846 7.493 1.069 1.00 96.50 183 LEU A C 1
ATOM 1383 O O . LEU A 1 183 ? -12.329 6.839 0.148 1.00 96.50 183 LEU A O 1
ATOM 1387 N N . PRO A 1 184 ? -12.616 8.270 1.852 1.00 95.75 184 PRO A N 1
ATOM 1388 C CA . PRO A 1 184 ? -14.018 8.550 1.550 1.00 95.75 184 PRO A CA 1
ATOM 1389 C C . PRO A 1 184 ? -14.195 9.129 0.140 1.00 95.75 184 PRO A C 1
ATOM 1391 O O . PRO A 1 184 ? -13.366 9.927 -0.309 1.00 95.75 184 PRO A O 1
ATOM 1394 N N . VAL A 1 185 ? -15.299 8.781 -0.529 1.00 95.69 185 VAL A N 1
ATOM 1395 C CA . VAL A 1 185 ? -15.569 9.169 -1.928 1.00 95.69 185 VAL A CA 1
ATOM 1396 C C . VAL A 1 185 ? -15.482 10.683 -2.155 1.00 95.69 185 VAL A C 1
ATOM 1398 O O . VAL A 1 185 ? -14.928 11.134 -3.152 1.00 95.69 185 VAL A O 1
ATOM 1401 N N . GLU A 1 186 ? -15.917 11.488 -1.186 1.00 95.12 186 GLU A N 1
ATOM 1402 C CA . GLU A 1 186 ? -15.832 12.950 -1.249 1.00 95.12 186 GLU A CA 1
ATOM 1403 C C . GLU A 1 186 ? -14.385 13.450 -1.356 1.00 95.12 186 GLU A C 1
ATOM 1405 O O . GLU A 1 186 ? -14.083 14.375 -2.114 1.00 95.12 186 GLU A O 1
ATOM 1410 N N . LEU A 1 187 ? -13.471 12.823 -0.610 1.00 96.38 187 LEU A N 1
ATOM 1411 C CA . LEU A 1 187 ? -12.055 13.168 -0.641 1.00 96.38 187 LEU A CA 1
ATOM 1412 C C . LEU A 1 187 ? -11.391 12.675 -1.924 1.00 96.38 187 LEU A C 1
ATOM 1414 O O . LEU A 1 187 ? -10.532 13.376 -2.457 1.00 96.38 187 LEU A O 1
ATOM 1418 N N . GLN A 1 188 ? -11.808 11.517 -2.443 1.00 97.56 188 GLN A N 1
ATOM 1419 C CA . GLN A 1 188 ? -11.353 11.035 -3.748 1.00 97.56 188 GLN A CA 1
ATOM 1420 C C . GLN A 1 188 ? -11.701 12.046 -4.845 1.00 97.56 188 GLN A C 1
ATOM 1422 O O . GLN A 1 188 ? -10.813 12.480 -5.578 1.00 97.56 188 GLN A O 1
ATOM 1427 N N . CYS A 1 189 ? -12.956 12.509 -4.891 1.00 96.75 189 CYS A N 1
ATOM 1428 C CA . CYS A 1 189 ? -13.402 13.537 -5.832 1.00 96.75 189 CYS A CA 1
ATOM 1429 C C . CYS A 1 189 ? -12.589 14.829 -5.704 1.00 96.75 189 CYS A C 1
ATOM 1431 O O . CYS A 1 189 ? -12.197 15.402 -6.716 1.00 96.75 189 CYS A O 1
ATOM 1433 N N . ARG A 1 190 ? -12.278 15.279 -4.478 1.00 96.75 190 ARG A N 1
ATOM 1434 C CA . ARG A 1 190 ? -11.410 16.454 -4.275 1.00 96.75 190 ARG A CA 1
ATOM 1435 C C . ARG A 1 190 ? -10.025 16.254 -4.886 1.00 96.75 190 ARG A C 1
ATOM 1437 O O . ARG A 1 190 ? -9.566 17.138 -5.597 1.00 96.75 190 ARG A O 1
ATOM 1444 N N . VAL A 1 191 ? -9.388 15.104 -4.654 1.00 97.75 191 VAL A N 1
ATOM 1445 C CA . VAL A 1 191 ? -8.057 14.801 -5.213 1.00 97.75 191 VAL A CA 1
ATOM 1446 C C . VAL A 1 191 ? -8.091 14.745 -6.745 1.00 97.75 191 VAL A C 1
ATOM 1448 O O . VAL A 1 191 ? -7.179 15.269 -7.385 1.00 97.75 191 VAL A O 1
ATOM 1451 N N . LEU A 1 192 ? -9.137 14.155 -7.333 1.00 97.31 192 LEU A N 1
ATOM 1452 C CA . LEU A 1 192 ? -9.324 14.093 -8.789 1.00 97.31 192 LEU A CA 1
ATOM 1453 C C . LEU A 1 192 ? -9.584 15.486 -9.396 1.00 97.31 192 LEU A C 1
ATOM 1455 O O . LEU A 1 192 ? -9.041 15.810 -10.452 1.00 97.31 192 LEU A O 1
ATOM 1459 N N . ASN A 1 193 ? -10.335 16.343 -8.698 1.00 97.38 193 ASN A N 1
ATOM 1460 C CA . ASN A 1 193 ? -10.648 17.709 -9.131 1.00 97.38 193 ASN A CA 1
ATOM 1461 C C . ASN A 1 193 ? -9.460 18.685 -9.037 1.00 97.38 193 ASN A C 1
ATOM 1463 O O . ASN A 1 193 ? -9.500 19.740 -9.666 1.00 97.38 193 ASN A O 1
ATOM 1467 N N . GLU A 1 194 ? -8.386 18.355 -8.308 1.00 96.38 194 GLU A N 1
ATOM 1468 C CA . GLU A 1 194 ? -7.155 19.168 -8.298 1.00 96.38 194 GLU A CA 1
ATOM 1469 C C . GLU A 1 194 ? -6.423 19.171 -9.658 1.00 96.38 194 GLU A C 1
ATOM 1471 O O . GLU A 1 194 ? -5.531 19.992 -9.881 1.00 96.38 194 GLU A O 1
ATOM 1476 N N . GLY A 1 195 ? -6.791 18.273 -10.580 1.00 95.62 195 GLY A N 1
ATOM 1477 C CA . GLY A 1 195 ? -6.289 18.242 -11.954 1.00 95.62 195 GLY A CA 1
ATOM 1478 C C . GLY A 1 195 ? -5.087 17.309 -12.173 1.00 95.62 195 GLY A C 1
ATOM 1479 O O . GLY A 1 195 ? -4.728 16.524 -11.292 1.00 95.62 195 GLY A O 1
ATOM 1480 N N . PRO A 1 196 ? -4.442 17.362 -13.353 1.00 96.44 196 PRO A N 1
ATOM 1481 C CA . PRO A 1 196 ? -3.439 16.379 -13.762 1.00 96.44 196 PRO A CA 1
ATOM 1482 C C . PRO A 1 196 ? -2.151 16.414 -12.920 1.00 96.44 196 PRO A C 1
ATOM 1484 O O . PRO A 1 196 ? -1.735 17.459 -12.408 1.00 96.44 196 PRO A O 1
ATOM 1487 N N . LEU A 1 197 ? -1.487 15.260 -12.799 1.00 96.44 197 LEU A N 1
ATOM 1488 C CA . LEU A 1 197 ? -0.224 15.091 -12.067 1.00 96.44 197 LEU A CA 1
ATOM 1489 C C . LEU A 1 197 ? 0.979 15.425 -12.968 1.00 96.44 197 LEU A C 1
ATOM 1491 O O . LEU A 1 197 ? 1.575 14.547 -13.581 1.00 96.44 197 LEU A O 1
ATOM 1495 N N . ARG A 1 198 ? 1.349 16.709 -13.061 1.00 92.75 198 ARG A N 1
ATOM 1496 C CA . ARG A 1 198 ? 2.540 17.160 -13.809 1.00 92.75 198 ARG A CA 1
ATOM 1497 C C . ARG A 1 198 ? 3.804 17.042 -12.954 1.00 92.75 198 ARG A C 1
ATOM 1499 O O . ARG A 1 198 ? 4.288 18.037 -12.424 1.00 92.75 198 ARG A O 1
ATOM 1506 N N . ALA A 1 199 ? 4.322 15.832 -12.778 1.00 94.06 199 ALA A N 1
ATOM 1507 C CA . ALA A 1 199 ? 5.596 15.621 -12.096 1.00 94.06 199 ALA A CA 1
ATOM 1508 C C . ALA A 1 199 ? 6.341 14.408 -12.644 1.00 94.06 199 ALA A C 1
ATOM 1510 O O . ALA A 1 199 ? 5.734 13.496 -13.193 1.00 94.06 199 ALA A O 1
ATOM 1511 N N . VAL A 1 200 ? 7.659 14.388 -12.426 1.00 95.81 200 VAL A N 1
ATOM 1512 C CA . VAL A 1 200 ? 8.530 13.250 -12.767 1.00 95.81 200 VAL A CA 1
ATOM 1513 C C . VAL A 1 200 ? 8.114 11.987 -12.003 1.00 95.81 200 VAL A C 1
ATOM 1515 O O . VAL A 1 200 ? 8.251 10.883 -12.514 1.00 95.81 200 VAL A O 1
ATOM 1518 N N . ASN A 1 201 ? 7.578 12.153 -10.787 1.00 96.75 201 ASN A N 1
ATOM 1519 C CA . ASN A 1 201 ? 7.033 11.070 -9.975 1.00 96.75 201 ASN A CA 1
ATOM 1520 C C . ASN A 1 201 ? 5.560 11.363 -9.606 1.00 96.75 201 ASN A C 1
ATOM 1522 O O . ASN A 1 201 ? 5.300 12.056 -8.612 1.00 96.75 201 ASN A O 1
ATOM 1526 N N . PRO A 1 202 ? 4.591 10.866 -10.394 1.00 97.56 202 PRO A N 1
ATOM 1527 C CA . PRO A 1 202 ? 3.163 11.110 -10.183 1.00 97.56 202 PRO A CA 1
ATOM 1528 C C . PRO A 1 202 ? 2.665 10.509 -8.860 1.00 97.56 202 PRO A C 1
ATOM 1530 O O . PRO A 1 202 ? 1.899 11.161 -8.146 1.00 97.56 202 PRO A O 1
ATOM 1533 N N . SER A 1 203 ? 3.155 9.327 -8.470 1.00 97.88 203 SER A N 1
ATOM 1534 C CA . SER A 1 203 ? 2.793 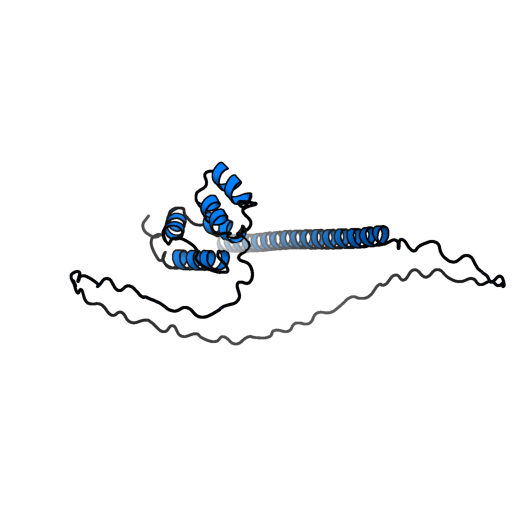8.650 -7.216 1.00 97.88 203 SER A CA 1
ATOM 1535 C C . SER A 1 203 ? 3.105 9.500 -5.983 1.00 97.88 203 SER A C 1
ATOM 1537 O O . SER A 1 203 ? 2.285 9.611 -5.069 1.00 97.88 203 SER A O 1
ATOM 1539 N N . ALA A 1 204 ? 4.273 10.151 -5.958 1.00 97.62 204 ALA A N 1
ATOM 1540 C CA . ALA A 1 204 ? 4.682 11.009 -4.847 1.00 97.62 204 ALA A CA 1
ATOM 1541 C C . ALA A 1 204 ? 3.803 12.266 -4.723 1.00 97.62 204 ALA A C 1
ATOM 1543 O O . ALA A 1 204 ? 3.427 12.663 -3.612 1.00 97.62 204 ALA A O 1
ATOM 1544 N N . VAL A 1 205 ? 3.438 12.876 -5.856 1.00 97.94 205 VAL A N 1
ATOM 1545 C CA . VAL A 1 205 ? 2.527 14.030 -5.878 1.00 97.94 205 VAL A CA 1
ATOM 1546 C C . VAL A 1 205 ? 1.134 13.613 -5.429 1.00 97.94 205 VAL A C 1
ATOM 1548 O O . VAL A 1 205 ? 0.562 14.273 -4.562 1.00 97.94 205 VAL A O 1
ATOM 1551 N N . LEU A 1 206 ? 0.624 12.484 -5.926 1.00 98.12 206 LEU A N 1
ATOM 1552 C CA . LEU A 1 206 ? -0.674 11.949 -5.525 1.00 98.12 206 LEU A CA 1
ATOM 1553 C C . LEU A 1 206 ? -0.736 11.691 -4.013 1.00 98.12 206 LEU A C 1
ATOM 1555 O O . LEU A 1 206 ? -1.643 12.169 -3.336 1.00 98.12 206 LEU A O 1
ATOM 1559 N N . MET A 1 207 ? 0.281 11.033 -3.450 1.00 98.19 207 MET A N 1
ATOM 1560 C CA . MET A 1 207 ? 0.386 10.797 -2.004 1.00 98.19 207 MET A CA 1
ATOM 1561 C C . MET A 1 207 ? 0.483 12.091 -1.184 1.00 98.19 207 MET A C 1
ATOM 1563 O O . MET A 1 207 ? 0.024 12.147 -0.040 1.00 98.19 207 MET A O 1
ATOM 1567 N N . SER A 1 208 ? 1.095 13.141 -1.731 1.00 97.62 208 SER A N 1
ATOM 1568 C CA . SER A 1 208 ? 1.155 14.455 -1.080 1.00 97.62 208 SER A CA 1
ATOM 1569 C C . SER A 1 208 ? -0.216 15.140 -1.076 1.00 97.62 208 SER A C 1
ATOM 1571 O O . SER A 1 208 ? -0.625 15.673 -0.044 1.00 97.62 208 SER A O 1
ATOM 1573 N N . ARG A 1 209 ? -0.975 15.041 -2.178 1.00 97.81 209 ARG A N 1
ATOM 1574 C CA . ARG A 1 209 ? -2.365 15.526 -2.266 1.00 97.81 209 ARG A CA 1
ATOM 1575 C C . ARG A 1 209 ? -3.288 14.784 -1.305 1.00 97.81 209 ARG A C 1
ATOM 1577 O O . ARG A 1 209 ? -4.005 15.421 -0.542 1.00 97.81 209 ARG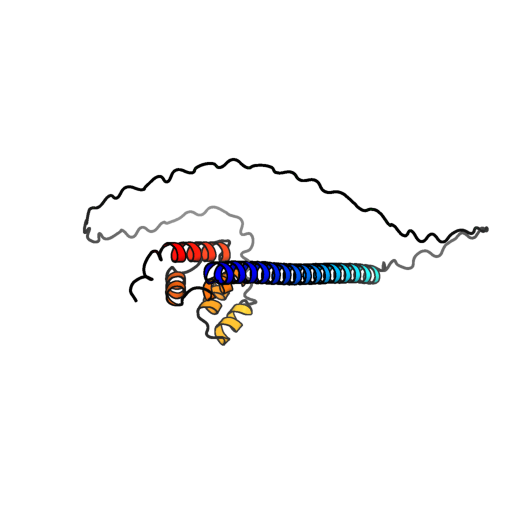 A O 1
ATOM 1584 N N . ILE A 1 210 ? -3.196 13.454 -1.251 1.00 97.44 210 ILE A N 1
ATOM 1585 C CA . ILE A 1 210 ? -3.946 12.619 -0.298 1.00 97.44 210 ILE A CA 1
ATOM 1586 C C . ILE A 1 210 ? -3.706 13.088 1.143 1.00 97.44 210 ILE A C 1
ATOM 1588 O O . ILE A 1 210 ? -4.654 13.282 1.903 1.00 97.44 210 ILE A O 1
ATOM 1592 N N . ARG A 1 211 ? -2.444 13.321 1.524 1.00 97.44 211 ARG A N 1
ATOM 1593 C CA . ARG A 1 211 ? -2.101 13.829 2.861 1.00 97.44 211 ARG A CA 1
ATOM 1594 C C . ARG A 1 211 ? -2.697 15.212 3.124 1.00 97.44 211 ARG A C 1
ATOM 1596 O O . ARG A 1 211 ? -3.270 15.417 4.191 1.00 97.44 211 ARG A O 1
ATOM 1603 N N . LYS A 1 212 ? -2.624 16.122 2.150 1.00 96.31 212 LYS A N 1
ATOM 1604 C CA . LYS A 1 212 ? -3.204 17.468 2.248 1.00 96.31 212 LYS A CA 1
ATOM 1605 C C . LYS A 1 212 ? -4.721 17.418 2.438 1.00 96.31 212 LYS A C 1
ATOM 1607 O O . LYS A 1 212 ? -5.240 18.034 3.360 1.00 96.31 212 LYS A O 1
ATOM 1612 N N . VAL A 1 213 ? -5.428 16.638 1.624 1.00 95.75 213 VAL A N 1
ATOM 1613 C CA . VAL A 1 213 ? -6.892 16.523 1.689 1.00 95.75 213 VAL A CA 1
ATOM 1614 C C . VAL A 1 213 ? -7.351 15.885 3.006 1.00 95.75 213 VAL A C 1
ATOM 1616 O O . VAL A 1 213 ? -8.339 16.334 3.581 1.00 95.75 213 VAL A O 1
ATOM 1619 N N . ARG A 1 214 ? -6.598 14.914 3.544 1.00 94.12 214 ARG A N 1
ATOM 1620 C CA . ARG A 1 214 ? -6.852 14.354 4.885 1.00 94.12 214 ARG A CA 1
ATOM 1621 C C . ARG A 1 214 ? -6.658 15.378 6.004 1.00 94.12 214 ARG A C 1
ATOM 1623 O O . ARG A 1 214 ? -7.419 15.368 6.962 1.00 94.12 214 ARG A O 1
ATOM 1630 N N . GLN A 1 215 ? -5.655 16.249 5.897 1.00 92.19 215 GLN A N 1
ATOM 1631 C CA . GLN A 1 215 ? -5.401 17.301 6.891 1.00 92.19 215 GLN A CA 1
ATOM 1632 C C . GLN A 1 215 ? -6.429 18.433 6.830 1.00 92.19 215 GLN A C 1
ATOM 1634 O O . GLN A 1 215 ? -6.760 18.996 7.865 1.00 92.19 215 GLN A O 1
ATOM 1639 N N . VAL A 1 216 ? -6.952 18.738 5.637 1.00 87.19 216 VAL A N 1
ATOM 1640 C CA . VAL A 1 216 ? -8.006 19.746 5.396 1.00 87.19 216 VAL A CA 1
ATOM 1641 C C . VAL A 1 216 ? -9.396 19.246 5.816 1.00 87.19 216 VAL A C 1
ATOM 1643 O O . VAL A 1 216 ? -10.375 19.981 5.728 1.00 87.19 216 VAL A O 1
ATOM 1646 N N . GLN A 1 217 ? -9.496 18.041 6.381 1.00 77.62 217 GLN A N 1
ATOM 1647 C CA . GLN A 1 217 ? -10.720 17.535 6.998 1.00 77.62 217 GLN A CA 1
ATOM 1648 C C . GLN A 1 217 ? -10.770 17.682 8.545 1.00 77.62 217 GLN A C 1
ATOM 1650 O O . GLN A 1 217 ? -11.208 16.743 9.213 1.00 77.62 217 GLN A O 1
ATOM 1655 N N . PRO A 1 218 ? -10.373 18.811 9.179 1.00 55.91 218 PRO A N 1
ATOM 1656 C CA . PRO A 1 218 ? -10.617 18.989 10.598 1.00 55.91 218 PRO A CA 1
ATOM 1657 C C . PRO A 1 218 ? -12.087 19.393 10.790 1.00 55.91 218 PRO A C 1
ATOM 1659 O O . PRO A 1 218 ? -12.476 20.522 10.508 1.00 55.91 218 PRO A O 1
ATOM 1662 N N . GLY A 1 219 ? -12.915 18.463 11.271 1.00 62.69 219 GLY A N 1
ATOM 1663 C CA . GLY A 1 219 ? -14.113 18.840 12.031 1.00 62.69 219 GLY A CA 1
ATOM 1664 C C . GLY A 1 219 ? -15.495 18.609 11.416 1.00 62.69 219 GLY A C 1
ATOM 1665 O O . GLY A 1 219 ? -16.460 19.062 12.018 1.00 62.69 219 GLY A O 1
ATOM 1666 N N . MET A 1 220 ? -15.656 17.882 10.303 1.00 58.03 220 MET A N 1
ATOM 1667 C CA . MET A 1 220 ? -17.013 17.510 9.831 1.00 58.03 220 MET A CA 1
ATOM 1668 C C . MET A 1 220 ? -17.612 16.252 10.486 1.00 58.03 220 MET A C 1
ATOM 1670 O O . MET A 1 220 ? -18.725 15.868 10.150 1.00 58.03 220 MET A O 1
ATOM 1674 N N . PHE A 1 221 ? -16.933 15.644 11.462 1.00 56.91 221 PHE A N 1
ATOM 1675 C CA . PHE A 1 221 ? -17.459 14.516 12.238 1.00 56.91 221 PHE A CA 1
ATOM 1676 C C . PHE A 1 221 ? -17.544 14.856 13.726 1.00 56.91 221 PHE A C 1
ATOM 1678 O O . PHE A 1 221 ? -16.741 14.341 14.486 1.00 56.91 221 PHE A O 1
ATOM 1685 N N . TYR A 1 222 ? -18.478 15.726 14.123 1.00 51.41 222 TYR A N 1
ATOM 1686 C CA . TYR A 1 222 ? -19.137 15.693 15.445 1.00 51.41 222 TYR A CA 1
ATOM 1687 C C . TYR A 1 222 ? -20.414 16.554 15.418 1.00 51.41 222 TYR A C 1
ATOM 1689 O O . TYR A 1 222 ? -20.509 17.556 16.115 1.00 51.41 222 TYR A O 1
ATOM 1697 N N . LEU A 1 223 ? -21.395 16.185 14.593 1.00 53.84 223 LEU A N 1
ATOM 1698 C CA . LEU A 1 223 ? -22.796 16.602 14.749 1.00 53.84 223 LEU A CA 1
ATOM 1699 C C . LEU A 1 223 ? -23.670 15.447 14.243 1.00 53.84 223 LEU A C 1
ATOM 1701 O O . LEU A 1 223 ? -23.928 15.334 13.046 1.00 53.84 223 LEU A O 1
ATOM 1705 N N . GLY A 1 224 ? -24.036 14.552 15.159 1.00 56.62 224 GLY A N 1
ATOM 1706 C CA . GLY A 1 224 ? -24.847 1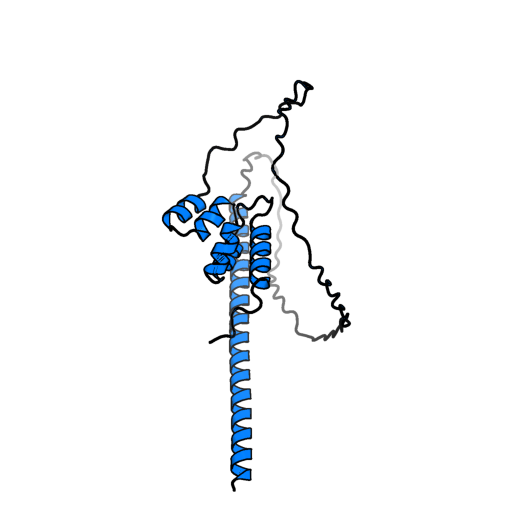3.359 14.917 1.00 56.62 224 GLY A CA 1
ATOM 1707 C C . GLY A 1 224 ? -24.858 12.475 16.146 1.00 56.62 224 GLY A C 1
ATOM 1708 O O . GLY A 1 224 ? -23.948 11.624 16.232 1.00 56.62 224 GLY A O 1
#

Organism: NCBI:txid311494